Protein AF-A0A2B8A4G0-F1 (afdb_monomer_lite)

Sequence (238 aa):
MNYNAKNLNPWYSRVALANSTGNFSVTHSAAFIDMLKGRSPLKDPRLPKLAALQNGHTEYQGAKPGEGTGATVNFSTNSWHSNIRSPLEMATYAEVKALEAEARFILHGGTPNTKGTTAQGYAAYLEIINANMKNMRIADDSIAAYLSNPLTDVGAANLTLSDILAEKNKAMFLNGDMWTDFRRYDYLNMSVPANLNVDLQGKFIQRFTYPASETTRNSDAAKQNIKPINEKMWMFVK

Structure (mmCIF, N/CA/C/O backbone):
data_AF-A0A2B8A4G0-F1
#
_entry.id   AF-A0A2B8A4G0-F1
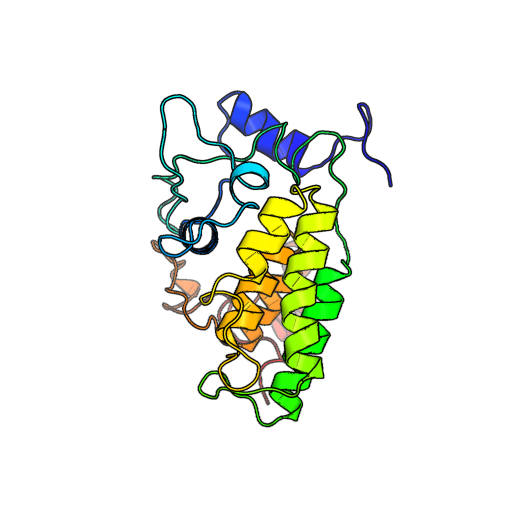#
loop_
_atom_site.group_PDB
_atom_site.id
_atom_site.type_symbol
_atom_site.label_atom_id
_atom_site.label_alt_id
_atom_site.label_comp_id
_atom_site.label_asym_id
_atom_site.label_entity_id
_atom_site.label_seq_id
_atom_site.pdbx_PDB_ins_code
_atom_site.Cartn_x
_atom_site.Cartn_y
_atom_site.Cartn_z
_atom_site.occupancy
_atom_site.B_iso_or_equiv
_atom_site.auth_seq_id
_atom_site.auth_comp_id
_atom_site.auth_asym_id
_atom_site.auth_atom_id
_atom_site.pdbx_PDB_model_num
ATOM 1 N N . MET A 1 1 ? 15.376 -14.346 8.817 1.00 57.50 1 MET A N 1
ATOM 2 C CA . MET A 1 1 ? 16.794 -13.930 8.700 1.00 57.50 1 MET A CA 1
ATOM 3 C C . MET A 1 1 ? 16.892 -12.508 9.230 1.00 57.50 1 MET A C 1
ATOM 5 O O . MET A 1 1 ? 16.105 -11.682 8.792 1.00 57.50 1 MET A O 1
ATOM 9 N N . ASN A 1 2 ? 17.776 -12.227 10.190 1.00 75.44 2 ASN A N 1
ATOM 10 C CA . ASN A 1 2 ? 17.891 -10.885 10.772 1.00 75.44 2 ASN A CA 1
ATOM 11 C C . ASN A 1 2 ? 18.913 -10.055 9.984 1.00 75.44 2 ASN A C 1
ATOM 13 O O . ASN A 1 2 ? 20.058 -10.488 9.826 1.00 75.44 2 ASN A O 1
ATOM 17 N N . TYR A 1 3 ? 18.505 -8.877 9.507 1.00 85.62 3 TYR A N 1
ATOM 18 C CA . TYR A 1 3 ? 19.406 -7.935 8.844 1.00 85.62 3 TYR A CA 1
ATOM 19 C C . TYR A 1 3 ? 20.318 -7.238 9.855 1.00 85.62 3 TYR A C 1
ATOM 21 O O . TYR A 1 3 ? 19.937 -6.960 10.995 1.00 85.62 3 TYR A O 1
ATOM 29 N N . ASN A 1 4 ? 21.562 -7.007 9.449 1.00 83.12 4 ASN A N 1
ATOM 30 C CA . ASN A 1 4 ? 22.616 -6.429 10.273 1.00 83.12 4 ASN A CA 1
ATOM 31 C C . ASN A 1 4 ? 23.659 -5.730 9.383 1.00 83.12 4 ASN A C 1
ATOM 33 O O . ASN A 1 4 ? 23.478 -5.614 8.178 1.00 83.12 4 ASN A O 1
ATOM 37 N N . ALA A 1 5 ? 24.774 -5.281 9.962 1.00 80.81 5 ALA A N 1
ATOM 38 C CA . ALA A 1 5 ? 25.823 -4.566 9.227 1.00 80.81 5 ALA A CA 1
ATOM 39 C C . ALA A 1 5 ? 26.550 -5.392 8.140 1.00 80.81 5 ALA A C 1
ATOM 41 O O . ALA A 1 5 ? 27.308 -4.825 7.362 1.00 80.81 5 ALA A O 1
ATOM 42 N N . LYS A 1 6 ? 26.345 -6.715 8.086 1.00 81.00 6 LYS A N 1
ATOM 43 C CA . LYS A 1 6 ? 26.932 -7.630 7.090 1.00 81.00 6 LYS A CA 1
ATOM 44 C C . LYS A 1 6 ? 25.882 -8.157 6.111 1.00 81.00 6 LYS A C 1
ATOM 46 O O . LYS A 1 6 ? 26.117 -8.186 4.911 1.00 81.00 6 LYS A O 1
ATOM 51 N N . ASN A 1 7 ? 24.711 -8.529 6.625 1.00 85.12 7 ASN A N 1
ATOM 52 C CA . ASN A 1 7 ? 23.549 -8.920 5.833 1.00 85.12 7 ASN A CA 1
ATOM 53 C C . ASN A 1 7 ? 22.622 -7.714 5.735 1.00 85.12 7 ASN A C 1
ATOM 55 O O . ASN A 1 7 ? 21.794 -7.501 6.620 1.00 85.12 7 ASN A O 1
ATOM 59 N N . LEU A 1 8 ? 22.802 -6.906 4.695 1.00 88.38 8 LEU A N 1
ATOM 60 C CA . LEU A 1 8 ? 22.053 -5.666 4.525 1.00 88.38 8 LEU A CA 1
ATOM 61 C C . LEU A 1 8 ? 20.651 -5.942 3.978 1.00 88.38 8 LEU A C 1
ATOM 63 O O . LEU A 1 8 ? 20.471 -6.770 3.083 1.00 88.38 8 LEU A O 1
ATOM 67 N N . ASN A 1 9 ? 19.663 -5.199 4.475 1.00 90.12 9 ASN A N 1
ATOM 68 C CA . ASN A 1 9 ? 18.343 -5.158 3.859 1.00 90.12 9 ASN A CA 1
ATOM 69 C C . ASN A 1 9 ? 18.471 -4.679 2.384 1.00 90.12 9 ASN A C 1
ATOM 71 O O . ASN A 1 9 ? 19.252 -3.757 2.096 1.00 90.12 9 ASN A O 1
ATOM 75 N N . PRO A 1 10 ? 17.752 -5.290 1.422 1.00 91.19 10 PRO A N 1
ATOM 76 C CA . PRO A 1 10 ? 17.867 -4.915 0.012 1.00 91.19 10 PRO A CA 1
ATOM 77 C C . PRO A 1 10 ? 17.338 -3.505 -0.285 1.00 91.19 10 PRO A C 1
ATOM 79 O O . PRO A 1 10 ? 17.957 -2.796 -1.074 1.00 91.19 10 PRO A O 1
ATOM 82 N N . TRP A 1 11 ? 16.268 -3.055 0.375 1.00 93.19 11 TRP A N 1
ATOM 83 C CA . TRP A 1 11 ? 15.776 -1.675 0.285 1.00 93.19 11 TRP A CA 1
ATOM 84 C C . TRP A 1 11 ? 16.761 -0.675 0.890 1.00 93.19 11 TRP A C 1
ATOM 86 O O . TRP A 1 11 ? 16.939 0.410 0.342 1.00 93.19 11 TRP A O 1
ATOM 96 N N . TYR A 1 12 ? 17.458 -1.048 1.966 1.00 93.69 12 TYR A N 1
ATOM 97 C CA . TYR A 1 12 ? 18.541 -0.228 2.512 1.00 93.69 12 TYR A CA 1
ATOM 98 C C . TYR A 1 12 ? 19.692 -0.072 1.509 1.00 93.69 12 TYR A C 1
ATOM 100 O O . TYR A 1 12 ? 20.046 1.041 1.126 1.00 93.69 12 TYR A O 1
ATOM 108 N N . SER A 1 13 ? 20.268 -1.191 1.068 1.00 90.88 13 SER A N 1
ATOM 109 C CA . SER A 1 13 ? 21.512 -1.190 0.286 1.00 90.88 13 SER A CA 1
ATOM 110 C C . SER A 1 13 ? 21.332 -0.744 -1.164 1.00 90.88 13 SER A C 1
ATOM 112 O O . SER A 1 13 ? 22.219 -0.087 -1.703 1.00 90.88 13 SER A O 1
ATOM 114 N N . ARG A 1 14 ? 20.206 -1.089 -1.802 1.00 89.81 14 ARG A N 1
ATOM 115 C CA . ARG A 1 14 ? 19.987 -0.831 -3.235 1.00 89.81 14 ARG A CA 1
ATOM 116 C C . ARG A 1 14 ? 19.180 0.426 -3.528 1.00 89.81 14 ARG A C 1
ATOM 118 O O . ARG A 1 14 ? 19.283 0.931 -4.638 1.00 89.81 14 ARG A O 1
ATOM 125 N N . VAL A 1 15 ? 18.382 0.908 -2.573 1.00 93.19 15 VAL A N 1
ATOM 126 C CA . VAL A 1 15 ? 17.470 2.041 -2.793 1.00 93.19 15 VAL A CA 1
ATOM 127 C C . VAL A 1 15 ? 17.821 3.205 -1.877 1.00 93.19 15 VAL A C 1
ATOM 129 O O . VAL A 1 15 ? 18.295 4.226 -2.361 1.00 93.19 15 VAL A O 1
ATOM 132 N N . ALA A 1 16 ? 17.663 3.063 -0.559 1.00 93.00 16 ALA A N 1
ATOM 133 C CA . ALA A 1 16 ? 17.858 4.175 0.373 1.00 93.00 16 ALA A CA 1
ATOM 134 C C . ALA A 1 16 ? 19.288 4.737 0.358 1.00 93.00 16 ALA A C 1
ATOM 136 O O . ALA A 1 16 ? 19.461 5.954 0.307 1.00 93.00 16 ALA A O 1
ATOM 137 N N . LEU A 1 17 ? 20.310 3.872 0.369 1.00 90.94 17 LEU A N 1
ATOM 138 C CA . LEU A 1 17 ? 21.702 4.317 0.309 1.00 90.94 17 LEU A CA 1
ATOM 139 C C . LEU A 1 17 ? 22.011 4.996 -1.033 1.00 90.94 17 LEU A C 1
ATOM 141 O O . LEU A 1 17 ? 22.533 6.106 -1.037 1.00 90.94 17 LEU A O 1
ATOM 145 N N . ALA A 1 18 ? 21.617 4.377 -2.150 1.00 88.06 18 ALA A N 1
ATOM 146 C CA . ALA A 1 18 ? 21.810 4.934 -3.490 1.00 88.06 18 ALA A CA 1
ATOM 147 C C . ALA A 1 18 ? 21.151 6.317 -3.634 1.00 88.06 18 ALA A C 1
ATOM 149 O O . ALA A 1 18 ? 21.790 7.278 -4.066 1.00 88.06 18 ALA A O 1
ATOM 150 N N . ASN A 1 19 ? 19.910 6.444 -3.161 1.00 88.06 19 ASN A N 1
ATOM 151 C CA . ASN A 1 19 ? 19.171 7.699 -3.150 1.00 88.06 19 ASN A CA 1
ATOM 152 C C . ASN A 1 19 ? 19.854 8.767 -2.276 1.00 88.06 19 ASN A C 1
ATOM 154 O O . ASN A 1 19 ? 19.875 9.936 -2.653 1.00 88.06 19 ASN A O 1
ATOM 158 N N . SER A 1 20 ? 20.452 8.379 -1.142 1.00 82.25 20 SER A N 1
ATOM 159 C CA . SER A 1 20 ? 21.192 9.302 -0.265 1.00 82.25 20 SER A CA 1
ATOM 160 C C . SER A 1 20 ? 22.528 9.781 -0.846 1.00 82.25 20 SER A C 1
ATOM 162 O O . SER A 1 20 ? 23.022 10.832 -0.450 1.00 82.25 20 SER A O 1
ATOM 164 N N . THR A 1 21 ? 23.095 9.048 -1.808 1.00 81.31 21 THR A N 1
ATOM 165 C CA . THR A 1 21 ? 24.351 9.394 -2.495 1.00 81.31 21 THR A CA 1
ATOM 166 C C . THR A 1 21 ? 24.122 9.987 -3.889 1.00 81.31 21 THR A C 1
ATOM 168 O O . THR A 1 21 ? 25.036 9.993 -4.708 1.00 81.31 21 THR A O 1
ATOM 171 N N . GLY A 1 22 ? 22.902 10.446 -4.192 1.00 73.50 22 GLY A N 1
ATOM 172 C CA . GLY A 1 22 ? 22.562 11.086 -5.469 1.00 73.50 22 GLY A CA 1
ATOM 173 C C . GLY A 1 22 ? 22.339 10.130 -6.648 1.00 73.50 22 GLY A C 1
ATOM 174 O O . GLY A 1 22 ? 22.109 10.592 -7.761 1.00 73.50 22 GLY A O 1
ATOM 175 N N . ASN A 1 23 ? 22.357 8.813 -6.425 1.00 75.69 23 ASN A N 1
ATOM 176 C CA . ASN A 1 23 ? 22.021 7.815 -7.439 1.00 75.69 23 ASN A CA 1
ATOM 177 C C . ASN A 1 23 ? 20.542 7.428 -7.311 1.00 75.69 23 ASN A C 1
ATOM 179 O O . ASN A 1 23 ? 20.183 6.443 -6.659 1.00 75.69 23 ASN A O 1
ATOM 183 N N . PHE A 1 24 ? 19.679 8.269 -7.878 1.00 73.12 24 PHE A N 1
ATOM 184 C CA . PHE A 1 24 ? 18.235 8.091 -7.799 1.00 73.12 24 PHE A CA 1
ATOM 185 C C . PHE A 1 24 ? 17.786 6.807 -8.510 1.00 73.12 24 PHE A C 1
ATOM 187 O O . PHE A 1 24 ? 18.115 6.583 -9.673 1.00 73.12 24 PHE A O 1
ATOM 194 N N . SER A 1 25 ? 17.000 5.984 -7.815 1.00 77.56 25 SER A N 1
ATOM 195 C CA . SER A 1 25 ? 16.509 4.702 -8.336 1.00 77.56 25 SER A CA 1
ATOM 196 C C . SER A 1 25 ? 14.986 4.582 -8.258 1.00 77.56 25 SER A C 1
ATOM 198 O O . SER A 1 25 ? 14.302 4.542 -9.278 1.00 77.56 25 SER A O 1
ATOM 200 N N . VAL A 1 26 ? 14.446 4.532 -7.041 1.00 88.19 26 VAL A N 1
ATOM 201 C CA . VAL A 1 26 ? 13.028 4.293 -6.752 1.00 88.19 26 VAL A CA 1
ATOM 202 C C . VAL A 1 26 ? 12.539 5.338 -5.759 1.00 88.19 26 VAL A C 1
ATOM 204 O O . VAL A 1 26 ? 13.234 5.651 -4.791 1.00 88.19 26 VAL A O 1
ATOM 207 N N . THR A 1 27 ? 11.323 5.840 -5.972 1.00 91.25 27 THR A N 1
ATOM 208 C CA . THR A 1 27 ? 10.610 6.705 -5.025 1.00 91.25 27 THR A CA 1
ATOM 209 C C . THR A 1 27 ? 9.136 6.305 -4.914 1.00 91.25 27 THR A C 1
ATOM 211 O O . THR A 1 27 ? 8.677 5.362 -5.557 1.00 91.25 27 THR A O 1
ATOM 214 N N . HIS A 1 28 ? 8.394 7.018 -4.073 1.00 94.19 28 HIS A N 1
ATOM 215 C CA . HIS A 1 28 ? 6.988 6.783 -3.785 1.00 94.19 28 HIS A CA 1
ATOM 216 C C . HIS A 1 28 ? 6.091 7.363 -4.883 1.00 94.19 28 HIS A C 1
ATOM 218 O O . HIS A 1 28 ? 6.353 8.448 -5.411 1.00 94.19 28 HIS A O 1
ATOM 224 N N . SER A 1 29 ? 4.996 6.669 -5.193 1.00 93.44 29 SER A N 1
ATOM 225 C CA . SER A 1 29 ? 3.984 7.178 -6.118 1.00 93.44 29 SER A CA 1
ATOM 226 C C . SER A 1 29 ? 3.147 8.290 -5.479 1.00 93.44 29 SER A C 1
ATOM 228 O O . SER A 1 29 ? 2.909 8.286 -4.269 1.00 93.44 29 SER A O 1
ATOM 230 N N . ALA A 1 30 ? 2.660 9.226 -6.298 1.00 93.94 30 ALA A N 1
ATOM 231 C CA . ALA A 1 30 ? 1.743 10.283 -5.866 1.00 93.94 30 ALA A CA 1
ATOM 232 C C . ALA A 1 30 ? 0.499 9.692 -5.191 1.00 93.94 30 ALA A C 1
ATOM 234 O O . ALA A 1 30 ? 0.188 10.063 -4.069 1.00 93.94 30 ALA A O 1
ATOM 235 N N . ALA A 1 31 ? -0.114 8.671 -5.802 1.00 91.31 31 ALA A N 1
ATOM 236 C CA . ALA A 1 31 ? -1.294 7.998 -5.259 1.00 91.31 31 ALA A CA 1
ATOM 237 C C . ALA A 1 31 ? -1.084 7.467 -3.828 1.00 91.31 31 ALA A C 1
ATOM 239 O O . ALA A 1 31 ? -1.955 7.625 -2.976 1.00 91.31 31 ALA A O 1
ATOM 240 N N . PHE A 1 32 ? 0.075 6.865 -3.541 1.00 94.00 32 PHE A N 1
ATOM 241 C CA . PHE A 1 32 ? 0.372 6.354 -2.204 1.00 94.00 32 PHE A CA 1
ATOM 242 C C . PHE A 1 32 ? 0.617 7.482 -1.194 1.00 94.00 32 PHE A C 1
ATOM 244 O O . PHE A 1 32 ? 0.095 7.446 -0.080 1.00 94.00 32 PHE A O 1
ATOM 251 N N . ILE A 1 33 ? 1.378 8.507 -1.591 1.00 95.56 33 ILE A N 1
ATOM 252 C CA . ILE A 1 33 ? 1.652 9.663 -0.732 1.00 95.56 33 ILE A CA 1
ATOM 253 C C . ILE A 1 33 ? 0.376 10.454 -0.443 1.00 95.56 33 ILE A C 1
ATOM 255 O O . ILE A 1 33 ? 0.151 10.814 0.706 1.00 95.56 33 ILE A O 1
ATOM 259 N N . ASP A 1 34 ? -0.491 10.668 -1.428 1.00 93.25 34 ASP A N 1
ATOM 260 C CA . ASP A 1 34 ? -1.762 11.374 -1.250 1.00 93.25 34 ASP A CA 1
ATOM 261 C C . ASP A 1 34 ? -2.719 10.597 -0.337 1.00 93.25 34 ASP A C 1
ATOM 263 O O . ASP A 1 34 ? -3.364 11.182 0.535 1.00 93.25 34 ASP A O 1
ATOM 267 N N . MET A 1 35 ? -2.737 9.265 -0.446 1.00 92.31 35 MET A N 1
ATOM 268 C CA . MET A 1 35 ? -3.495 8.397 0.457 1.00 92.31 35 MET A CA 1
ATOM 269 C C . MET A 1 35 ? -3.017 8.503 1.922 1.00 92.31 35 MET A C 1
ATOM 271 O O . MET A 1 35 ? -3.833 8.410 2.840 1.00 92.31 35 MET A O 1
ATOM 275 N N . LEU A 1 36 ? -1.717 8.717 2.155 1.00 94.81 36 LEU A N 1
ATOM 276 C CA . LEU A 1 36 ? -1.133 8.924 3.490 1.00 94.81 36 LEU A CA 1
ATOM 277 C C . LEU A 1 36 ? -1.220 10.377 3.980 1.00 94.81 36 LEU A C 1
ATOM 279 O O . LEU A 1 36 ? -1.332 10.627 5.177 1.00 94.81 36 LEU A O 1
ATOM 283 N N . LYS A 1 37 ? -1.190 11.366 3.087 1.00 91.75 37 LYS A N 1
ATOM 284 C CA . LYS A 1 37 ? -1.452 12.763 3.469 1.00 91.75 37 LYS A CA 1
ATOM 285 C C . LYS A 1 37 ? -2.836 12.905 4.089 1.00 91.75 37 LYS A C 1
ATOM 287 O O . LYS A 1 37 ? -3.008 13.737 4.977 1.00 91.75 37 LYS A O 1
ATOM 292 N N . GLY A 1 38 ? -3.770 12.056 3.659 1.00 79.12 38 GLY A N 1
ATOM 293 C CA . GLY A 1 38 ? -5.133 12.037 4.156 1.00 79.12 38 GLY A CA 1
ATOM 294 C C . GLY A 1 38 ? -5.902 13.281 3.723 1.00 79.12 38 GLY A C 1
ATOM 295 O O . GLY A 1 38 ? -5.465 14.060 2.871 1.00 79.12 38 GLY A O 1
ATOM 296 N N . ARG A 1 39 ? -7.084 13.465 4.306 1.00 76.94 39 ARG A N 1
ATOM 297 C CA . ARG A 1 39 ? -7.879 14.682 4.132 1.00 76.94 39 ARG A CA 1
ATOM 298 C C . ARG A 1 39 ? -7.776 15.496 5.405 1.00 76.94 39 ARG A C 1
ATOM 300 O O . ARG A 1 39 ? -8.015 14.962 6.482 1.00 76.94 39 ARG A O 1
ATOM 307 N N . SER A 1 40 ? -7.469 16.786 5.276 1.00 73.94 40 SER A N 1
ATOM 308 C CA . SER A 1 40 ? -7.462 17.703 6.418 1.00 73.94 40 SER A CA 1
ATOM 309 C C . SER A 1 40 ? -8.778 17.589 7.208 1.00 73.94 40 SER A C 1
ATOM 311 O O . SER A 1 40 ? -9.841 17.598 6.581 1.00 73.94 40 SER A O 1
ATOM 313 N N . PRO A 1 41 ? -8.741 17.468 8.549 1.00 76.12 41 PRO A N 1
ATOM 314 C CA . PRO A 1 41 ? -7.570 17.588 9.428 1.00 76.12 41 PRO A CA 1
ATOM 315 C C . PRO A 1 41 ? -6.792 16.278 9.682 1.00 76.12 41 PRO A C 1
ATOM 317 O O . PRO A 1 41 ? -5.772 16.312 10.370 1.00 76.12 41 PRO A O 1
ATOM 320 N N . LEU A 1 42 ? -7.242 15.131 9.162 1.00 84.00 42 LEU A N 1
ATOM 321 C CA . LEU A 1 42 ? -6.603 13.832 9.381 1.00 84.00 42 LEU A CA 1
ATOM 322 C C . LEU A 1 42 ? -5.302 13.714 8.578 1.00 84.00 42 LEU A C 1
ATOM 324 O O . LEU A 1 42 ? -5.315 13.688 7.348 1.00 84.00 42 LEU A O 1
ATOM 328 N N . LYS A 1 43 ? -4.184 13.583 9.293 1.00 90.56 43 LYS A N 1
ATOM 329 C CA . LYS A 1 43 ? -2.874 13.236 8.732 1.00 90.56 43 LYS A CA 1
ATOM 330 C C . LYS A 1 43 ? -2.495 11.839 9.198 1.00 90.56 43 LYS A C 1
ATOM 332 O O . LYS A 1 43 ? -2.589 11.553 10.389 1.00 90.56 43 LYS A O 1
ATOM 337 N N . ASP A 1 44 ? -2.051 10.983 8.285 1.00 96.19 44 ASP A N 1
ATOM 338 C CA . ASP A 1 44 ? -1.650 9.626 8.644 1.00 96.19 44 ASP A CA 1
ATOM 339 C C . ASP A 1 44 ? -0.278 9.628 9.346 1.00 96.19 44 ASP A C 1
ATOM 341 O O . ASP A 1 44 ? 0.722 10.038 8.742 1.00 96.19 44 ASP A O 1
ATOM 345 N N . PRO A 1 45 ? -0.175 9.156 10.603 1.00 96.38 45 PRO A N 1
ATOM 346 C CA . PRO A 1 45 ? 1.084 9.166 11.343 1.00 96.38 45 PRO A CA 1
ATOM 347 C C . PRO A 1 45 ? 2.136 8.203 10.765 1.00 96.38 45 PRO A C 1
ATOM 349 O O . PRO A 1 45 ? 3.307 8.274 11.149 1.00 96.38 45 PRO A O 1
ATOM 352 N N . ARG A 1 46 ? 1.764 7.324 9.820 1.00 97.00 46 ARG A N 1
ATOM 353 C CA . ARG A 1 46 ? 2.708 6.457 9.095 1.00 97.00 46 ARG A CA 1
ATOM 354 C C . ARG A 1 46 ? 3.538 7.218 8.070 1.00 97.00 46 ARG A C 1
ATOM 356 O O . ARG A 1 46 ? 4.656 6.795 7.784 1.00 97.00 46 ARG A O 1
ATOM 363 N N . LEU A 1 47 ? 3.048 8.343 7.541 1.00 96.38 47 LEU A N 1
ATOM 364 C CA . LEU A 1 47 ? 3.713 9.086 6.465 1.00 96.38 47 LEU A CA 1
ATOM 365 C C . LEU A 1 47 ? 5.208 9.371 6.729 1.00 96.38 47 LEU A C 1
ATOM 367 O O . LEU A 1 47 ? 6.025 8.928 5.920 1.00 96.38 47 LEU A O 1
ATOM 371 N N . PRO A 1 48 ? 5.611 9.996 7.856 1.00 95.00 48 PRO A N 1
ATOM 372 C CA . PRO A 1 48 ? 7.024 10.277 8.132 1.00 95.00 48 PRO A CA 1
ATOM 373 C C . PRO A 1 48 ? 7.868 9.027 8.437 1.00 95.00 48 PRO A C 1
ATOM 375 O O . PRO A 1 48 ? 9.092 9.108 8.507 1.00 95.00 48 PRO A O 1
ATOM 378 N N . LYS A 1 49 ? 7.242 7.864 8.664 1.00 95.81 49 LYS A N 1
ATOM 379 C CA . LYS A 1 49 ? 7.946 6.584 8.836 1.00 95.81 49 LYS A CA 1
ATOM 380 C C . LYS A 1 49 ? 8.206 5.894 7.499 1.00 95.81 49 LYS A C 1
ATOM 382 O O . LYS A 1 49 ? 9.183 5.157 7.384 1.00 95.81 49 LYS A O 1
ATOM 387 N N . LEU A 1 50 ? 7.339 6.105 6.512 1.00 95.69 50 LEU A N 1
ATOM 388 C CA . LEU A 1 50 ? 7.409 5.446 5.207 1.00 95.69 50 LEU A CA 1
ATOM 389 C C . LEU A 1 50 ? 8.224 6.266 4.208 1.00 95.69 50 LEU A C 1
ATOM 391 O O . LEU A 1 50 ? 9.092 5.719 3.532 1.00 95.69 50 LEU A O 1
ATOM 395 N N . ALA A 1 51 ? 8.025 7.581 4.194 1.00 95.44 51 ALA A N 1
ATOM 396 C CA . ALA A 1 51 ? 8.674 8.497 3.272 1.00 95.44 51 ALA A CA 1
ATOM 397 C C . ALA A 1 51 ? 9.445 9.581 4.034 1.00 95.44 51 ALA A C 1
ATOM 399 O O . ALA A 1 51 ? 8.991 10.069 5.065 1.00 95.44 51 ALA A O 1
ATOM 400 N N . ALA A 1 52 ? 10.604 9.978 3.513 1.00 94.56 52 ALA A N 1
ATOM 401 C CA . ALA A 1 52 ? 11.362 11.121 4.008 1.00 94.56 52 ALA A CA 1
ATOM 402 C C . ALA A 1 52 ? 11.312 12.255 2.985 1.00 94.56 52 ALA A C 1
ATOM 404 O O . ALA A 1 52 ? 11.391 11.998 1.784 1.00 94.56 52 ALA A O 1
ATOM 405 N N . LEU A 1 53 ? 11.207 13.501 3.444 1.00 94.31 53 LEU A N 1
ATOM 406 C CA . LEU A 1 53 ? 11.357 14.664 2.573 1.00 94.31 53 LEU A CA 1
ATOM 407 C C . LEU A 1 53 ? 12.792 14.742 2.049 1.00 94.31 53 LEU A C 1
ATOM 409 O O . LEU A 1 53 ? 13.755 14.502 2.781 1.00 94.31 53 LEU A O 1
ATOM 413 N N . GLN A 1 54 ? 12.925 15.080 0.774 1.00 91.06 54 GLN A N 1
ATOM 414 C CA . GLN A 1 54 ? 14.203 15.442 0.179 1.00 91.06 54 GLN A CA 1
ATOM 415 C C . GLN A 1 54 ? 14.674 16.793 0.738 1.00 91.06 54 GLN A C 1
ATOM 417 O O . GLN A 1 54 ? 13.875 17.595 1.228 1.00 91.06 54 GLN A O 1
ATOM 422 N N . ASN A 1 55 ? 15.981 17.049 0.670 1.00 88.00 55 ASN A N 1
ATOM 423 C CA . ASN A 1 55 ? 16.562 18.270 1.223 1.00 88.00 55 ASN A CA 1
ATOM 424 C C . ASN A 1 55 ? 15.922 19.527 0.605 1.00 88.00 55 ASN A C 1
ATOM 426 O O . ASN A 1 55 ? 15.778 19.610 -0.612 1.00 88.00 55 ASN A O 1
ATOM 430 N N . GLY A 1 56 ? 15.553 20.498 1.441 1.00 89.44 56 GLY A N 1
ATOM 431 C CA . GLY A 1 56 ? 14.927 21.751 1.004 1.00 89.44 56 GLY A CA 1
ATOM 432 C C . GLY A 1 56 ? 13.421 21.680 0.719 1.00 89.44 56 GLY A C 1
ATOM 433 O O . GLY A 1 56 ? 12.819 22.720 0.464 1.00 89.44 56 GLY A O 1
ATOM 434 N N . HIS A 1 57 ? 12.789 20.505 0.806 1.00 92.88 57 HIS A N 1
ATOM 435 C CA . HIS A 1 57 ? 11.339 20.365 0.655 1.00 92.88 57 HIS A CA 1
ATOM 436 C C . HIS A 1 57 ? 10.620 20.329 2.007 1.00 92.88 57 HIS A C 1
ATOM 438 O O . HIS A 1 57 ? 11.112 19.761 2.980 1.00 92.88 57 HIS A O 1
ATOM 444 N N . THR A 1 58 ? 9.418 20.904 2.053 1.00 93.06 58 THR A N 1
ATOM 445 C CA . THR A 1 58 ? 8.558 20.960 3.250 1.00 93.06 58 THR A CA 1
ATOM 446 C C . THR A 1 58 ? 7.252 20.182 3.089 1.00 93.06 58 THR A C 1
ATOM 448 O O . THR A 1 58 ? 6.571 19.903 4.075 1.00 93.06 58 THR A O 1
ATOM 451 N N . GLU A 1 59 ? 6.908 19.800 1.860 1.00 93.31 59 GLU A N 1
ATOM 452 C CA . GLU A 1 59 ? 5.660 19.119 1.533 1.00 93.31 59 GLU A CA 1
ATOM 453 C C . GLU A 1 59 ? 5.910 17.724 0.982 1.00 93.31 59 GLU A C 1
ATOM 455 O O . GLU A 1 59 ? 6.800 17.519 0.158 1.00 93.31 59 GLU A O 1
ATOM 460 N N . TYR A 1 60 ? 5.090 16.764 1.410 1.00 95.06 60 TYR A N 1
ATOM 461 C CA . TYR A 1 60 ? 5.119 15.407 0.879 1.00 95.06 60 TYR A CA 1
ATOM 462 C C . TYR A 1 60 ? 4.396 15.369 -0.470 1.00 95.06 60 TYR A C 1
ATOM 464 O O . TYR A 1 60 ? 3.204 15.680 -0.562 1.00 95.06 60 TYR A O 1
ATOM 472 N N . GLN A 1 61 ? 5.112 14.956 -1.508 1.00 95.69 61 GLN A N 1
ATOM 473 C CA . GLN A 1 61 ? 4.591 14.753 -2.851 1.00 95.69 61 GLN A CA 1
ATOM 474 C C . GLN A 1 61 ? 5.310 13.559 -3.481 1.00 95.69 61 GLN A C 1
ATOM 476 O O . GLN A 1 61 ? 6.540 13.514 -3.533 1.00 95.69 61 GLN A O 1
ATOM 481 N N . GLY A 1 62 ? 4.539 12.571 -3.932 1.00 94.81 62 GLY A N 1
ATOM 482 C CA . GLY A 1 62 ? 5.064 11.435 -4.688 1.00 94.81 62 GLY A CA 1
ATOM 483 C C . GLY A 1 62 ? 5.152 11.734 -6.185 1.00 94.81 62 GLY A C 1
ATOM 484 O O . GLY A 1 62 ? 4.567 12.697 -6.676 1.00 94.81 62 GLY A O 1
ATOM 485 N N . ALA A 1 63 ? 5.854 10.880 -6.928 1.00 94.25 63 ALA A N 1
ATOM 486 C CA . ALA A 1 63 ? 5.922 10.985 -8.383 1.00 94.25 63 ALA A CA 1
ATOM 487 C C . ALA A 1 63 ? 4.639 10.429 -9.010 1.00 94.25 63 ALA A C 1
ATOM 489 O O . ALA A 1 63 ? 4.183 9.333 -8.660 1.00 94.25 63 ALA A O 1
ATOM 490 N N . LYS A 1 64 ? 4.054 11.150 -9.968 1.00 93.56 64 LYS A N 1
ATOM 491 C CA . LYS A 1 64 ? 2.930 10.617 -10.743 1.00 93.56 64 LYS A CA 1
ATOM 492 C C . LYS A 1 64 ? 3.418 9.393 -11.541 1.00 93.56 64 LYS A C 1
ATOM 494 O O . LYS A 1 64 ? 4.439 9.495 -12.228 1.00 93.56 64 LYS A O 1
ATOM 499 N N . PRO A 1 65 ? 2.743 8.229 -11.444 1.00 91.56 65 PRO A N 1
ATOM 500 C CA . PRO A 1 65 ? 3.175 7.024 -12.146 1.00 91.56 65 PRO A CA 1
ATOM 501 C C . PRO A 1 65 ? 3.378 7.275 -13.645 1.00 91.56 65 PRO A C 1
ATOM 503 O O . PRO A 1 65 ? 2.483 7.797 -14.308 1.00 91.56 65 PRO A O 1
ATOM 506 N N . GLY A 1 66 ? 4.554 6.905 -14.160 1.00 90.12 66 GLY A N 1
ATOM 507 C CA . GLY A 1 66 ? 4.920 7.051 -15.573 1.00 90.12 66 GLY A CA 1
ATOM 508 C C . GLY A 1 66 ? 5.553 8.389 -15.983 1.00 90.12 66 GLY A C 1
ATOM 509 O O . GLY A 1 66 ? 6.107 8.472 -17.074 1.00 90.12 66 GLY A O 1
ATOM 510 N N . GLU A 1 67 ? 5.538 9.418 -15.126 1.00 90.31 67 GLU A N 1
ATOM 511 C CA . GLU A 1 67 ? 6.206 10.708 -15.414 1.00 90.31 67 GLU A CA 1
ATOM 512 C C . GLU A 1 67 ? 7.704 10.694 -15.056 1.00 90.31 67 GLU A C 1
ATOM 514 O O . GLU A 1 67 ? 8.493 11.464 -15.592 1.00 90.31 67 GLU A O 1
ATOM 519 N N . GLY A 1 68 ? 8.109 9.848 -14.100 1.00 81.31 68 GLY A N 1
ATOM 520 C CA . GLY A 1 68 ? 9.507 9.686 -13.674 1.00 81.31 68 GLY A CA 1
ATOM 521 C C . GLY A 1 68 ? 10.105 10.843 -12.856 1.00 81.31 68 GLY A C 1
ATOM 522 O O . GLY A 1 68 ? 11.212 10.702 -12.346 1.00 81.31 68 GLY A O 1
ATOM 523 N N . THR A 1 69 ? 9.393 11.960 -12.682 1.00 85.81 69 THR A N 1
ATOM 524 C CA . THR A 1 69 ? 9.867 13.157 -11.962 1.00 85.81 69 THR A CA 1
ATOM 525 C C . THR A 1 69 ? 8.795 13.731 -11.021 1.00 85.81 69 THR A C 1
ATOM 527 O O . THR A 1 69 ? 7.667 13.236 -10.964 1.00 85.81 69 THR A O 1
ATOM 530 N N . GLY A 1 70 ? 9.152 14.758 -10.237 1.00 87.50 70 GLY A N 1
ATOM 531 C CA . GLY A 1 70 ? 8.202 15.535 -9.425 1.00 87.50 70 GLY A CA 1
ATOM 532 C C . GLY A 1 70 ? 7.945 15.025 -8.002 1.00 87.50 70 GLY A C 1
ATOM 533 O O . GLY A 1 70 ? 7.107 15.589 -7.304 1.00 87.50 70 GLY A O 1
ATOM 534 N N . ALA A 1 71 ? 8.652 13.987 -7.546 1.00 92.94 71 ALA A N 1
ATOM 535 C CA . ALA A 1 71 ? 8.612 13.592 -6.139 1.00 92.94 71 ALA A CA 1
ATOM 536 C C . ALA A 1 71 ? 9.480 14.522 -5.283 1.00 92.94 71 ALA A C 1
ATOM 538 O O . ALA A 1 71 ? 10.648 14.738 -5.600 1.00 92.94 71 ALA A O 1
ATOM 539 N N . THR A 1 72 ? 8.945 14.968 -4.149 1.00 94.31 72 THR A N 1
ATOM 540 C CA . THR A 1 72 ? 9.678 15.687 -3.090 1.00 94.31 72 THR A CA 1
ATOM 541 C C . THR A 1 72 ? 10.080 14.768 -1.939 1.00 94.31 72 THR A C 1
ATOM 543 O O . THR A 1 72 ? 10.712 15.195 -0.974 1.00 94.31 72 THR A O 1
ATOM 546 N N . VAL A 1 73 ? 9.695 13.495 -2.018 1.00 94.38 73 VAL A N 1
ATOM 547 C CA . VAL A 1 73 ? 9.975 12.477 -1.008 1.00 94.38 73 VAL A CA 1
ATOM 548 C C . VAL A 1 73 ? 10.909 11.411 -1.552 1.00 94.38 73 VAL A C 1
ATOM 550 O O . VAL A 1 73 ? 11.048 11.247 -2.768 1.00 94.38 73 VAL A O 1
ATOM 553 N N . ASN A 1 74 ? 11.542 10.664 -0.654 1.00 92.88 74 ASN A N 1
ATOM 554 C CA . ASN A 1 74 ? 12.337 9.505 -1.006 1.00 92.88 74 ASN A CA 1
ATOM 555 C C . ASN A 1 74 ? 12.384 8.454 0.116 1.00 92.88 74 ASN A C 1
ATOM 557 O O . ASN A 1 74 ? 11.992 8.712 1.257 1.00 92.88 74 ASN A O 1
ATOM 561 N N . PHE A 1 75 ? 12.873 7.258 -0.211 1.00 93.38 75 PHE A N 1
ATOM 562 C CA . PHE A 1 75 ? 13.348 6.303 0.786 1.00 93.38 75 PHE A CA 1
ATOM 563 C C . PHE A 1 75 ? 14.602 6.849 1.461 1.00 93.38 75 PHE A C 1
ATOM 565 O O . PHE A 1 75 ? 15.514 7.329 0.786 1.00 93.38 75 PHE A O 1
ATOM 572 N N . SER A 1 76 ? 14.665 6.736 2.786 1.00 92.00 76 SER A N 1
ATOM 573 C CA . SER A 1 76 ? 15.848 7.093 3.565 1.00 92.00 76 SER A CA 1
ATOM 574 C C . SER A 1 76 ? 16.385 5.886 4.320 1.00 92.00 76 SER A C 1
ATOM 576 O O . SER A 1 76 ? 15.676 4.905 4.559 1.00 92.00 76 SER A O 1
ATOM 578 N N . THR A 1 77 ? 17.634 5.976 4.766 1.00 92.69 77 THR A N 1
ATOM 579 C CA . THR A 1 77 ? 18.259 4.968 5.632 1.00 92.69 77 THR A CA 1
ATOM 580 C C . THR A 1 77 ? 17.627 4.894 7.027 1.00 92.69 77 THR A C 1
ATOM 582 O O . THR A 1 77 ? 17.968 3.996 7.793 1.00 92.69 77 THR A O 1
ATOM 585 N N . ASN A 1 78 ? 16.688 5.794 7.341 1.00 91.75 78 ASN A N 1
ATOM 586 C CA . ASN A 1 78 ? 15.933 5.846 8.592 1.00 91.75 78 ASN A CA 1
ATOM 587 C C . ASN A 1 78 ? 14.451 5.461 8.425 1.00 91.75 78 ASN A C 1
ATOM 589 O O . ASN A 1 78 ? 13.747 5.328 9.427 1.00 91.75 78 ASN A O 1
ATOM 593 N N . SER A 1 79 ? 13.960 5.276 7.194 1.00 93.50 79 SER A N 1
ATOM 594 C CA . SER A 1 79 ? 12.569 4.874 6.958 1.00 93.50 79 SER A CA 1
ATOM 595 C C . SER A 1 79 ? 12.324 3.443 7.458 1.00 93.50 79 SER A C 1
ATOM 597 O O . SER A 1 79 ? 13.236 2.612 7.521 1.00 93.50 79 SER A O 1
ATOM 599 N N . TRP A 1 80 ? 11.077 3.132 7.813 1.00 94.19 80 TRP A N 1
ATOM 600 C CA . TRP A 1 80 ? 10.702 1.873 8.461 1.00 94.19 80 TRP A CA 1
ATOM 601 C C . TRP A 1 80 ? 11.088 0.629 7.653 1.00 94.19 80 TRP A C 1
ATOM 603 O O . TRP A 1 80 ? 11.618 -0.315 8.234 1.00 94.19 80 TRP A O 1
ATOM 613 N N . HIS A 1 81 ? 10.905 0.644 6.328 1.00 93.38 81 HIS A N 1
ATOM 614 C CA . HIS A 1 81 ? 11.196 -0.506 5.457 1.00 93.38 81 HIS A CA 1
ATOM 615 C C . HIS A 1 81 ? 12.598 -0.502 4.829 1.00 93.38 81 HIS A C 1
ATOM 617 O O . HIS A 1 81 ? 13.006 -1.509 4.252 1.00 93.38 81 HIS A O 1
ATOM 623 N N . SER A 1 82 ? 13.336 0.606 4.918 1.00 93.75 82 SER A N 1
ATOM 624 C CA . SER A 1 82 ? 14.611 0.781 4.210 1.00 93.75 82 SER A CA 1
ATOM 625 C C . SER A 1 82 ? 15.770 1.193 5.112 1.00 93.75 82 SER A C 1
ATOM 627 O O . SER A 1 82 ? 16.784 1.682 4.617 1.00 93.75 82 SER A O 1
ATOM 629 N N . ASN A 1 83 ? 15.655 0.982 6.424 1.00 92.31 83 ASN A N 1
ATOM 630 C CA . ASN A 1 83 ? 16.796 1.057 7.327 1.00 92.31 83 ASN A CA 1
ATOM 631 C C . ASN A 1 83 ? 17.562 -0.272 7.360 1.00 92.31 83 ASN A C 1
ATOM 633 O O . ASN A 1 83 ? 17.076 -1.324 6.943 1.00 92.31 83 ASN A O 1
ATOM 637 N N . ILE A 1 84 ? 18.792 -0.232 7.869 1.00 91.88 84 ILE A N 1
ATOM 638 C CA . ILE A 1 84 ? 19.711 -1.378 7.825 1.00 91.88 84 ILE A CA 1
ATOM 639 C C . ILE A 1 84 ? 19.182 -2.621 8.560 1.00 91.88 84 ILE A C 1
ATOM 641 O O . ILE A 1 84 ? 19.587 -3.737 8.241 1.00 91.88 84 ILE A O 1
ATOM 645 N N . ARG A 1 85 ? 18.276 -2.439 9.532 1.00 89.06 85 ARG A N 1
ATOM 646 C CA . ARG A 1 85 ? 17.672 -3.507 10.345 1.00 89.06 85 ARG A CA 1
ATOM 647 C C . ARG A 1 85 ? 16.201 -3.758 10.007 1.00 89.06 85 ARG A C 1
ATOM 649 O O . ARG A 1 85 ? 15.578 -4.575 10.681 1.00 89.06 85 ARG A O 1
ATOM 656 N N . SER A 1 86 ? 15.646 -3.083 9.000 1.00 90.88 86 SER A N 1
ATOM 657 C CA . SER A 1 86 ? 14.260 -3.279 8.580 1.00 90.88 86 SER A CA 1
ATOM 658 C C . SER A 1 86 ? 14.028 -4.744 8.222 1.00 90.88 86 SER A C 1
ATOM 660 O O . SER A 1 86 ? 14.770 -5.271 7.386 1.00 90.88 86 SER A O 1
ATOM 662 N N . PRO A 1 87 ? 13.030 -5.420 8.811 1.00 87.50 87 PRO A N 1
ATOM 663 C CA . PRO A 1 87 ? 12.668 -6.757 8.370 1.00 87.50 87 PRO A CA 1
ATOM 664 C C . PRO A 1 87 ? 12.117 -6.706 6.939 1.00 87.50 87 PRO A C 1
ATOM 666 O O . PRO A 1 87 ? 11.536 -5.707 6.519 1.00 87.50 87 PRO A O 1
ATOM 669 N N . LEU A 1 88 ? 12.294 -7.797 6.189 1.00 89.12 88 LEU A N 1
ATOM 670 C CA . LEU A 1 88 ? 11.476 -8.040 5.006 1.00 89.12 88 LEU A CA 1
ATOM 671 C C . LEU A 1 88 ? 10.231 -8.784 5.460 1.00 89.12 88 LEU A C 1
ATOM 673 O O . LEU A 1 88 ? 10.311 -9.917 5.938 1.00 89.12 88 LEU A O 1
ATOM 677 N N . GLU A 1 89 ? 9.098 -8.119 5.330 1.00 89.19 89 GLU A N 1
ATOM 678 C CA . GLU A 1 89 ? 7.804 -8.659 5.708 1.00 89.19 89 GLU A CA 1
ATOM 679 C C . GLU A 1 89 ? 7.314 -9.584 4.590 1.00 89.19 89 GLU A C 1
ATOM 681 O O . GLU A 1 89 ? 7.195 -9.168 3.441 1.00 89.19 89 GLU A O 1
ATOM 686 N N . MET A 1 90 ? 7.101 -10.860 4.922 1.00 88.06 90 MET A N 1
ATOM 687 C CA . MET A 1 90 ? 6.554 -11.856 3.987 1.00 88.06 90 MET A CA 1
ATOM 688 C C . MET A 1 90 ? 5.037 -11.979 4.147 1.00 88.06 90 MET A C 1
ATOM 690 O O . MET A 1 90 ? 4.312 -12.035 3.166 1.00 88.06 90 MET A O 1
ATOM 694 N N . ALA A 1 91 ? 4.582 -12.014 5.399 1.00 90.88 91 ALA A N 1
ATOM 695 C CA . ALA A 1 91 ? 3.184 -11.985 5.792 1.00 90.88 91 ALA A CA 1
ATOM 696 C C . ALA A 1 91 ? 3.078 -11.199 7.100 1.00 90.88 91 ALA A C 1
ATOM 698 O O . ALA A 1 91 ? 3.956 -11.318 7.965 1.00 90.88 91 ALA A O 1
ATOM 699 N N . THR A 1 92 ? 2.027 -10.396 7.255 1.00 95.12 92 THR A N 1
ATOM 700 C CA . THR A 1 92 ? 1.832 -9.580 8.466 1.00 95.12 92 THR A CA 1
ATOM 701 C C . THR A 1 92 ? 0.490 -9.858 9.127 1.00 95.12 92 THR A C 1
ATOM 703 O O . THR A 1 92 ? -0.477 -10.267 8.493 1.00 95.12 92 THR A O 1
ATOM 706 N N . TYR A 1 93 ? 0.396 -9.601 10.430 1.00 97.75 93 TYR A N 1
ATOM 707 C CA . TYR A 1 93 ? -0.887 -9.707 11.123 1.00 97.75 93 TYR A CA 1
ATOM 708 C C . TYR A 1 93 ? -1.909 -8.671 10.615 1.00 97.75 93 TYR A C 1
ATOM 710 O O . TYR A 1 93 ? -3.091 -8.986 10.496 1.00 97.75 93 TYR A O 1
ATOM 718 N N . ALA A 1 94 ? -1.456 -7.470 10.233 1.00 98.00 94 ALA A N 1
ATOM 719 C CA . ALA A 1 94 ? -2.316 -6.455 9.623 1.00 98.00 94 ALA A CA 1
ATOM 720 C C . ALA A 1 94 ? -2.916 -6.933 8.287 1.00 98.00 94 ALA A C 1
ATOM 722 O O . ALA A 1 94 ? -4.097 -6.717 8.032 1.00 98.00 94 ALA A O 1
ATOM 723 N N . GLU A 1 95 ? -2.141 -7.651 7.470 1.00 97.06 95 GLU A N 1
ATOM 724 C CA . GLU A 1 95 ? -2.624 -8.301 6.245 1.00 97.06 95 GLU A CA 1
ATOM 725 C C . GLU A 1 95 ? -3.673 -9.382 6.539 1.00 97.06 95 GLU A C 1
ATOM 727 O O . GLU A 1 95 ? -4.723 -9.400 5.900 1.00 97.06 95 GLU A O 1
ATOM 732 N N . VAL A 1 96 ? -3.454 -10.236 7.547 1.00 97.81 96 VAL A N 1
ATOM 733 C CA . VAL A 1 96 ? -4.454 -11.238 7.967 1.00 97.81 96 VAL A CA 1
ATOM 734 C C . VAL A 1 96 ? -5.768 -10.565 8.371 1.00 97.81 96 VAL A C 1
ATOM 736 O O . VAL A 1 96 ? -6.846 -11.031 8.000 1.00 97.81 96 VAL A O 1
ATOM 739 N N . LYS A 1 97 ? -5.699 -9.439 9.088 1.00 98.75 97 LYS A N 1
ATOM 740 C CA . LYS A 1 97 ? -6.887 -8.652 9.444 1.00 98.75 97 LYS A CA 1
ATOM 741 C C . LYS A 1 97 ? -7.528 -7.954 8.257 1.00 98.75 97 LYS A C 1
ATOM 743 O O . LYS A 1 97 ? -8.752 -7.852 8.221 1.00 98.75 97 LYS A O 1
ATOM 748 N N . ALA A 1 98 ? -6.748 -7.566 7.256 1.00 98.31 98 ALA A N 1
ATOM 749 C CA . ALA A 1 98 ? -7.287 -7.026 6.019 1.00 98.31 98 ALA A CA 1
ATOM 750 C C . ALA A 1 98 ? -8.062 -8.083 5.231 1.00 98.31 98 ALA A C 1
ATOM 752 O O . ALA A 1 98 ? -9.171 -7.807 4.778 1.00 98.31 98 ALA A O 1
ATOM 753 N N . LEU A 1 99 ? -7.531 -9.306 5.147 1.00 97.94 99 LEU A N 1
ATOM 754 C CA . LEU A 1 99 ? -8.240 -10.445 4.564 1.00 97.94 99 LEU A CA 1
ATOM 755 C C . LEU A 1 99 ? -9.521 -10.769 5.344 1.00 97.94 99 LEU A C 1
ATOM 757 O O . LEU A 1 99 ? -10.558 -11.016 4.733 1.00 97.94 99 LEU A O 1
ATOM 761 N N . GLU A 1 100 ? -9.483 -10.727 6.680 1.00 98.62 100 GLU A N 1
ATOM 762 C CA . GLU A 1 100 ? -10.675 -10.920 7.514 1.00 98.62 100 GLU A CA 1
ATOM 763 C C . GLU A 1 100 ? -11.741 -9.840 7.255 1.00 98.62 100 GLU A C 1
ATOM 765 O O . GLU A 1 100 ? -12.912 -10.171 7.060 1.00 98.62 100 GLU A O 1
ATOM 770 N N . ALA A 1 101 ? -11.354 -8.561 7.232 1.00 98.75 101 ALA A N 1
ATOM 771 C CA . ALA A 1 101 ? -12.267 -7.446 6.985 1.00 98.75 101 ALA A CA 1
ATOM 772 C C . ALA A 1 101 ? -12.903 -7.531 5.589 1.00 98.75 101 ALA A C 1
ATOM 774 O O . ALA A 1 101 ? -14.125 -7.431 5.458 1.00 98.75 101 ALA A O 1
ATOM 775 N N . GLU A 1 102 ? -12.086 -7.777 4.561 1.00 98.12 102 GLU A N 1
ATOM 776 C CA . GLU A 1 102 ? -12.512 -7.958 3.170 1.00 98.12 102 GLU A CA 1
ATOM 777 C C . GLU A 1 102 ? -13.472 -9.149 3.033 1.00 98.12 102 GLU A C 1
ATOM 779 O O . GLU A 1 102 ? -14.569 -9.003 2.494 1.00 98.12 102 GLU A O 1
ATOM 784 N N . ALA A 1 103 ? -13.114 -10.313 3.583 1.00 98.25 103 ALA A N 1
ATOM 785 C CA . ALA A 1 103 ? -13.951 -11.508 3.519 1.00 98.25 103 ALA A CA 1
ATOM 786 C C . ALA A 1 103 ? -15.302 -11.297 4.211 1.00 98.25 103 ALA A C 1
ATOM 788 O O . ALA A 1 103 ? -16.339 -11.668 3.662 1.00 98.25 103 ALA A O 1
ATOM 789 N N . ARG A 1 104 ? -15.320 -10.670 5.393 1.00 98.56 104 ARG A N 1
ATOM 790 C CA . ARG A 1 104 ? -16.567 -10.365 6.112 1.00 98.56 104 ARG A CA 1
ATOM 791 C C . ARG A 1 104 ? -17.430 -9.355 5.363 1.00 98.56 104 ARG A C 1
ATOM 793 O O . ARG A 1 104 ? -18.643 -9.536 5.325 1.00 98.56 104 ARG A O 1
ATOM 800 N N . PHE A 1 105 ? -16.823 -8.341 4.745 1.00 98.56 105 PHE A N 1
ATOM 801 C CA . PHE A 1 105 ? -17.531 -7.386 3.891 1.00 98.56 105 PHE A CA 1
ATOM 802 C C . PHE A 1 105 ? -18.203 -8.101 2.708 1.00 98.56 105 PHE A C 1
ATOM 804 O O . PHE A 1 105 ? -19.403 -7.949 2.499 1.00 98.56 105 PHE A O 1
ATOM 811 N N . ILE A 1 106 ? -17.471 -8.959 1.991 1.00 97.38 106 ILE A N 1
ATOM 812 C CA . ILE A 1 106 ? -18.000 -9.715 0.842 1.00 97.38 106 ILE A CA 1
ATOM 813 C C . ILE A 1 106 ? -19.091 -10.706 1.267 1.00 97.38 106 ILE A C 1
ATOM 815 O O . ILE A 1 106 ? -20.149 -10.759 0.644 1.00 97.38 106 ILE A O 1
ATOM 819 N N . LEU A 1 107 ? -18.874 -11.472 2.342 1.00 98.19 107 LEU A N 1
ATOM 820 C CA . LEU A 1 107 ? -19.867 -12.418 2.871 1.00 98.19 107 LEU A CA 1
ATOM 821 C C . LEU A 1 107 ? -21.147 -11.720 3.349 1.00 98.19 107 LEU A C 1
ATOM 823 O O . LEU A 1 107 ? -22.206 -12.341 3.384 1.00 98.19 107 LEU A O 1
ATOM 827 N N . HIS A 1 108 ? -21.065 -10.430 3.676 1.00 97.50 108 HIS A N 1
ATOM 828 C CA . HIS A 1 108 ? -22.215 -9.587 3.987 1.00 97.50 108 HIS A CA 1
ATOM 829 C C . HIS A 1 108 ? -22.892 -8.981 2.737 1.00 97.50 108 HIS A C 1
ATOM 831 O O . HIS A 1 108 ? -23.701 -8.066 2.850 1.00 97.50 108 HIS A O 1
ATOM 837 N N . GLY A 1 109 ? -22.584 -9.476 1.534 1.00 97.19 109 GLY A N 1
ATOM 838 C CA . GLY A 1 109 ? -23.130 -8.960 0.272 1.00 97.19 109 GLY A CA 1
ATOM 839 C C . GLY A 1 109 ? -22.382 -7.741 -0.273 1.00 97.19 109 GLY A C 1
ATOM 840 O O . GLY A 1 109 ? -22.883 -7.052 -1.162 1.00 97.19 109 GLY A O 1
ATOM 841 N N . GLY A 1 110 ? -21.190 -7.468 0.254 1.00 96.75 110 GLY A N 1
ATOM 842 C CA . GLY A 1 110 ? -20.356 -6.350 -0.144 1.00 96.75 110 GLY A CA 1
ATOM 843 C C . GLY A 1 110 ? -19.881 -6.426 -1.597 1.00 96.75 110 GLY A C 1
ATOM 844 O O . GLY A 1 110 ? -19.355 -7.438 -2.056 1.00 96.75 110 GLY A O 1
ATOM 845 N N . THR A 1 111 ? -20.005 -5.313 -2.309 1.00 95.50 111 THR A N 1
ATOM 846 C CA . THR A 1 111 ? -19.440 -5.057 -3.638 1.00 95.50 111 THR A CA 1
ATOM 847 C C . THR A 1 111 ? -18.660 -3.735 -3.599 1.00 95.50 111 THR A C 1
ATOM 849 O O . THR A 1 111 ? -18.793 -2.982 -2.630 1.00 95.50 111 THR A O 1
ATOM 852 N N . PRO A 1 112 ? -17.889 -3.380 -4.643 1.00 94.81 112 PRO A N 1
ATOM 853 C CA . PRO A 1 112 ? -17.207 -2.083 -4.700 1.00 94.81 112 PRO A CA 1
ATOM 854 C C . PRO A 1 112 ? -18.117 -0.858 -4.509 1.00 94.81 112 PRO A C 1
ATOM 856 O O . PRO A 1 112 ? -17.629 0.196 -4.112 1.00 94.81 112 PRO A O 1
ATOM 859 N N . ASN A 1 113 ? -19.423 -0.998 -4.766 1.00 94.75 113 ASN A N 1
ATOM 860 C CA . ASN A 1 113 ? -20.395 0.098 -4.734 1.00 94.75 113 ASN A CA 1
ATOM 861 C C . ASN A 1 113 ? -21.340 0.056 -3.523 1.00 94.75 113 ASN A C 1
ATOM 863 O O . ASN A 1 113 ? -22.220 0.909 -3.410 1.00 94.75 113 ASN A O 1
ATOM 867 N N . THR A 1 114 ? -21.206 -0.928 -2.632 1.00 97.00 114 THR A N 1
ATOM 868 C CA . THR A 1 114 ? -22.045 -1.029 -1.430 1.00 97.00 114 THR A CA 1
ATOM 869 C C . THR A 1 114 ? -21.295 -0.539 -0.199 1.00 97.00 114 THR A C 1
ATOM 871 O O . THR A 1 114 ? -20.081 -0.327 -0.209 1.00 97.00 114 THR A O 1
ATOM 874 N N . LYS A 1 115 ? -22.044 -0.372 0.886 1.00 98.06 115 LYS A N 1
ATOM 875 C CA . LYS A 1 115 ? -21.523 -0.052 2.211 1.00 98.06 115 LYS A CA 1
ATOM 876 C C . LYS A 1 115 ? -22.098 -1.033 3.215 1.00 98.06 115 LYS A C 1
ATOM 878 O O . LYS A 1 115 ? -23.143 -1.628 2.954 1.00 98.06 115 LYS A O 1
ATOM 883 N N . GLY A 1 116 ? -21.440 -1.149 4.355 1.00 98.12 116 GLY A N 1
ATOM 884 C CA . GLY A 1 116 ? -21.910 -1.987 5.441 1.00 98.12 116 GLY A CA 1
ATOM 885 C C . GLY A 1 116 ? -21.125 -3.283 5.554 1.00 98.12 116 GLY A C 1
ATOM 886 O O . GLY A 1 116 ? -20.829 -3.954 4.568 1.00 98.12 116 GLY A O 1
ATOM 887 N N . THR A 1 117 ? -20.804 -3.648 6.786 1.00 98.50 117 THR A N 1
ATOM 888 C CA . THR A 1 117 ? -20.234 -4.946 7.146 1.00 98.50 117 THR A CA 1
ATOM 889 C C . THR A 1 117 ? -20.764 -5.383 8.510 1.00 98.50 117 THR A C 1
ATOM 891 O O . THR A 1 117 ? -21.453 -4.629 9.201 1.00 98.50 117 THR A O 1
ATOM 894 N N . THR A 1 118 ? -20.429 -6.600 8.931 1.00 98.12 118 THR A N 1
ATOM 895 C CA . THR A 1 118 ? -20.738 -7.064 10.286 1.00 98.12 118 THR A CA 1
ATOM 896 C C . THR A 1 118 ? -19.878 -6.339 11.327 1.00 98.12 118 THR A C 1
ATOM 898 O O . THR A 1 118 ? -18.802 -5.828 11.018 1.00 98.12 118 THR A O 1
ATOM 901 N N . ALA A 1 119 ? -20.291 -6.356 12.599 1.00 98.38 119 ALA A N 1
ATOM 902 C CA . ALA A 1 119 ? -19.499 -5.779 13.691 1.00 98.38 119 ALA A CA 1
ATOM 903 C C . ALA A 1 119 ? -18.061 -6.338 13.738 1.00 98.38 119 ALA A C 1
ATOM 905 O O . ALA A 1 119 ? -17.108 -5.599 13.967 1.00 98.38 119 ALA A O 1
ATOM 906 N N . GLN A 1 120 ? -17.887 -7.631 13.450 1.00 98.56 120 GLN A N 1
ATOM 907 C CA . GLN A 1 120 ? -16.567 -8.259 13.377 1.00 98.56 120 GLN A CA 1
ATOM 908 C C . GLN A 1 120 ? -15.760 -7.800 12.154 1.00 98.56 120 GLN A C 1
ATOM 910 O O . GLN A 1 120 ? -14.542 -7.698 12.243 1.00 98.56 120 GLN A O 1
ATOM 915 N N . GLY A 1 121 ? -16.413 -7.520 11.019 1.00 98.56 121 GLY A N 1
ATOM 916 C CA . GLY A 1 121 ? -15.747 -6.966 9.836 1.00 98.56 121 GLY A CA 1
ATOM 917 C C . GLY A 1 121 ? -15.226 -5.561 10.096 1.00 98.56 121 GLY A C 1
ATOM 918 O O . GLY A 1 121 ? -14.095 -5.242 9.740 1.00 98.56 121 GLY A O 1
ATOM 919 N N . TYR A 1 122 ? -16.015 -4.758 10.808 1.00 98.81 122 TYR A N 1
ATOM 920 C CA . TYR A 1 122 ? -15.611 -3.423 11.224 1.00 98.81 122 TYR A CA 1
ATOM 921 C C . TYR A 1 122 ? -14.463 -3.446 12.241 1.00 98.81 122 TYR A C 1
ATOM 923 O O . TYR A 1 122 ? -13.481 -2.724 12.088 1.00 98.81 122 TYR A O 1
ATOM 931 N N . ALA A 1 123 ? -14.533 -4.337 13.235 1.00 98.81 123 ALA A N 1
ATOM 932 C CA . ALA A 1 123 ? -13.443 -4.533 14.187 1.00 98.81 123 ALA A CA 1
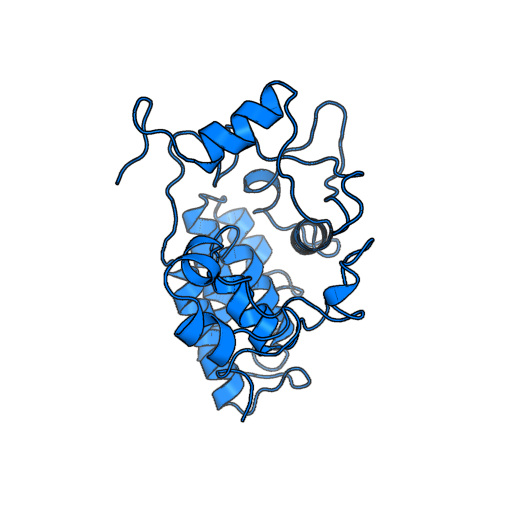ATOM 933 C C . ALA A 1 123 ? -12.148 -4.995 13.496 1.00 98.81 123 ALA A C 1
ATOM 935 O O . ALA A 1 123 ? -11.070 -4.503 13.821 1.00 98.81 123 ALA A O 1
ATOM 936 N N . ALA A 1 124 ? -12.245 -5.898 12.512 1.00 98.88 124 ALA A N 1
ATOM 937 C CA . ALA A 1 124 ? -11.096 -6.322 11.719 1.00 98.88 124 ALA A CA 1
ATOM 938 C C . ALA A 1 124 ? -10.493 -5.154 10.924 1.00 98.88 124 ALA A C 1
ATOM 940 O O . ALA A 1 124 ? -9.276 -5.011 10.925 1.00 98.88 124 ALA A O 1
ATOM 941 N N . TYR A 1 125 ? -11.322 -4.292 10.320 1.00 98.81 125 TYR A N 1
ATOM 942 C CA . TYR A 1 125 ? -10.872 -3.082 9.622 1.00 98.81 125 TYR A CA 1
ATOM 943 C C . TYR A 1 125 ? -10.045 -2.158 10.528 1.00 98.81 125 TYR A C 1
ATOM 945 O O . TYR A 1 125 ? -8.918 -1.811 10.177 1.00 98.81 125 TYR A O 1
ATOM 953 N N . LEU A 1 126 ? -10.554 -1.818 11.716 1.00 98.81 126 LEU A N 1
ATOM 954 C CA . LEU A 1 126 ? -9.816 -0.983 12.672 1.00 98.81 126 LEU A CA 1
ATOM 955 C C . LEU A 1 126 ? -8.522 -1.665 13.146 1.00 98.81 126 LEU A C 1
ATOM 957 O O . LEU A 1 126 ? -7.502 -1.004 13.356 1.00 98.81 126 LEU A O 1
ATOM 961 N N . GLU A 1 127 ? -8.531 -2.994 13.262 1.00 98.88 127 GLU A N 1
ATOM 962 C CA . GLU A 1 127 ? -7.354 -3.751 13.678 1.00 98.88 127 GLU A CA 1
ATOM 963 C C . GLU A 1 127 ? -6.244 -3.780 12.612 1.00 98.88 127 GLU A C 1
ATOM 965 O O . GLU A 1 127 ? -5.074 -3.820 12.988 1.00 98.88 127 GLU A O 1
ATOM 970 N N . ILE A 1 128 ? -6.556 -3.667 11.309 1.00 98.69 128 ILE A N 1
ATOM 971 C CA . ILE A 1 128 ? -5.536 -3.460 10.252 1.00 98.69 128 ILE A CA 1
ATOM 972 C C . ILE A 1 128 ? -4.654 -2.264 10.620 1.00 98.69 128 ILE A C 1
ATOM 974 O O . ILE A 1 128 ? -3.422 -2.339 10.606 1.00 98.69 128 ILE A O 1
ATOM 978 N N . ILE A 1 129 ? -5.317 -1.161 10.968 1.00 98.62 129 ILE A N 1
ATOM 979 C CA . ILE A 1 129 ? -4.718 0.140 11.246 1.00 98.62 129 ILE A CA 1
ATOM 980 C C . ILE A 1 129 ? -3.890 0.055 12.528 1.00 98.62 129 ILE A C 1
ATOM 982 O O . ILE A 1 129 ? -2.692 0.344 12.517 1.00 98.62 129 ILE A O 1
ATOM 986 N N . ASN A 1 130 ? -4.512 -0.405 13.616 1.00 98.75 130 ASN A N 1
ATOM 987 C CA . ASN A 1 130 ? -3.876 -0.545 14.923 1.00 98.75 130 ASN A CA 1
ATOM 988 C C . ASN A 1 130 ? -2.635 -1.451 14.861 1.00 98.75 130 ASN A C 1
ATOM 990 O O . ASN A 1 130 ? -1.550 -1.051 15.288 1.00 98.75 130 ASN A O 1
ATOM 994 N N . ALA A 1 131 ? -2.761 -2.644 14.272 1.00 98.50 131 ALA A N 1
ATOM 995 C CA . ALA A 1 131 ? -1.667 -3.604 14.176 1.00 98.50 131 ALA A CA 1
ATOM 996 C C . ALA A 1 131 ? -0.490 -3.065 13.354 1.00 98.50 131 ALA A C 1
ATOM 998 O O . ALA A 1 131 ? 0.666 -3.195 13.768 1.00 98.50 131 ALA A O 1
ATOM 999 N N . ASN A 1 132 ? -0.764 -2.437 12.207 1.00 98.12 132 ASN A N 1
ATOM 1000 C CA . ASN A 1 132 ? 0.280 -1.871 11.358 1.00 98.12 132 ASN A CA 1
ATOM 1001 C C . ASN A 1 132 ? 1.004 -0.706 12.051 1.00 98.12 132 ASN A C 1
ATOM 1003 O O . ASN A 1 132 ? 2.235 -0.686 12.102 1.00 98.12 132 ASN A O 1
ATOM 1007 N N . MET A 1 133 ? 0.260 0.225 12.653 1.00 98.31 133 MET A N 1
ATOM 1008 C CA . MET A 1 133 ? 0.857 1.372 13.338 1.00 98.31 133 MET A CA 1
ATOM 1009 C C . MET A 1 133 ? 1.673 0.962 14.572 1.00 98.31 133 MET A C 1
ATOM 1011 O O . MET A 1 133 ? 2.769 1.493 14.781 1.00 98.31 133 MET A O 1
ATOM 1015 N N . LYS A 1 134 ? 1.202 -0.026 15.346 1.00 98.12 134 LYS A N 1
ATOM 1016 C CA . LYS A 1 134 ? 1.968 -0.598 16.465 1.00 98.12 134 LYS A CA 1
ATOM 1017 C C . LYS A 1 134 ? 3.242 -1.287 15.996 1.00 98.12 134 LYS A C 1
ATOM 1019 O O . LYS A 1 134 ? 4.297 -1.068 16.591 1.00 98.12 134 LYS A O 1
ATOM 1024 N N . ASN A 1 135 ? 3.178 -2.058 14.907 1.00 94.94 135 ASN A N 1
ATOM 1025 C CA . ASN A 1 135 ? 4.362 -2.687 14.319 1.00 94.94 135 ASN A CA 1
ATOM 1026 C C . ASN A 1 135 ? 5.424 -1.633 13.960 1.00 94.94 135 ASN A C 1
ATOM 1028 O O . ASN A 1 135 ? 6.589 -1.782 14.317 1.00 94.94 135 ASN A O 1
ATOM 1032 N N . MET A 1 136 ? 4.999 -0.510 13.373 1.00 95.12 136 MET A N 1
ATOM 1033 C CA . MET A 1 136 ? 5.859 0.625 13.009 1.00 95.12 136 MET A CA 1
ATOM 1034 C C . MET A 1 136 ? 6.285 1.518 14.186 1.00 95.12 136 MET A C 1
ATOM 1036 O O . MET A 1 136 ? 7.003 2.507 13.984 1.00 95.12 136 MET A O 1
ATOM 1040 N N . ARG A 1 137 ? 5.865 1.186 15.415 1.00 95.56 137 ARG A N 1
ATOM 1041 C CA . ARG A 1 137 ? 6.165 1.934 16.648 1.00 95.56 137 ARG A CA 1
ATOM 1042 C C . ARG A 1 137 ? 5.711 3.392 16.581 1.00 95.56 137 ARG A C 1
ATOM 1044 O O . ARG A 1 137 ? 6.448 4.308 16.955 1.00 95.56 137 ARG A O 1
ATOM 1051 N N . ILE A 1 138 ? 4.520 3.615 16.040 1.00 97.50 138 ILE A N 1
ATOM 1052 C CA . ILE A 1 138 ? 3.837 4.906 16.141 1.00 97.50 138 ILE A CA 1
ATOM 1053 C C . ILE A 1 138 ? 3.354 5.076 17.585 1.00 97.50 138 ILE A C 1
ATOM 1055 O O . ILE A 1 138 ? 2.995 4.099 18.233 1.00 97.50 138 ILE A O 1
ATOM 1059 N N . ALA A 1 139 ? 3.403 6.305 18.103 1.00 97.94 139 ALA A N 1
ATOM 1060 C CA . ALA A 1 139 ? 2.992 6.596 19.473 1.00 97.94 139 ALA A CA 1
ATOM 1061 C C . ALA A 1 139 ? 1.503 6.282 19.681 1.00 97.94 139 ALA A C 1
ATOM 1063 O O . ALA A 1 139 ? 0.684 6.659 18.841 1.00 97.94 139 ALA A O 1
ATOM 1064 N N . ASP A 1 140 ? 1.160 5.654 20.807 1.00 97.88 140 ASP A N 1
ATOM 1065 C CA . ASP A 1 140 ? -0.205 5.191 21.089 1.00 97.88 140 ASP A CA 1
ATOM 1066 C C . ASP A 1 140 ? -1.244 6.324 21.009 1.00 97.88 140 ASP A C 1
ATOM 1068 O O . ASP A 1 140 ? -2.305 6.128 20.421 1.00 97.88 140 ASP A O 1
ATOM 1072 N N . ASP A 1 141 ? -0.914 7.536 21.467 1.00 97.44 141 ASP A N 1
ATOM 1073 C CA . ASP A 1 141 ? -1.801 8.707 21.358 1.00 97.44 141 ASP A CA 1
ATOM 1074 C C . ASP A 1 141 ? -2.105 9.081 19.898 1.00 97.44 141 ASP A C 1
ATOM 1076 O O . ASP A 1 141 ? -3.226 9.460 19.561 1.00 97.44 141 ASP A O 1
ATOM 1080 N N . SER A 1 142 ? -1.121 8.945 19.000 1.00 97.00 142 SER A N 1
ATOM 1081 C CA . SER A 1 142 ? -1.319 9.192 17.563 1.00 97.00 142 SER A CA 1
ATOM 1082 C C . SER A 1 142 ? -2.169 8.102 16.914 1.00 97.00 142 SER A C 1
ATOM 1084 O O . SER A 1 142 ? -2.968 8.400 16.028 1.00 97.00 142 SER A O 1
ATOM 1086 N N . ILE A 1 143 ? -2.024 6.851 17.364 1.00 98.00 143 ILE A N 1
ATOM 1087 C CA . ILE A 1 143 ? -2.867 5.734 16.920 1.00 98.00 143 ILE A CA 1
ATOM 1088 C C . ILE A 1 143 ? -4.312 5.974 17.371 1.00 98.00 143 ILE A C 1
ATOM 1090 O O . ILE A 1 143 ? -5.224 5.924 16.549 1.00 98.00 143 ILE A O 1
ATOM 1094 N N . ALA A 1 144 ? -4.523 6.301 18.648 1.00 97.50 144 ALA A N 1
ATOM 1095 C CA . ALA A 1 144 ? -5.842 6.579 19.211 1.00 97.50 144 ALA A CA 1
ATOM 1096 C C . ALA A 1 144 ? -6.526 7.777 18.530 1.00 97.50 144 ALA A C 1
ATOM 1098 O O . ALA A 1 144 ? -7.711 7.710 18.198 1.00 97.50 144 ALA A O 1
ATOM 1099 N N . ALA A 1 145 ? -5.783 8.852 18.254 1.00 96.19 145 ALA A N 1
ATOM 1100 C CA . ALA A 1 145 ? -6.294 10.008 17.518 1.00 96.19 145 ALA A CA 1
ATOM 1101 C C . ALA A 1 145 ? -6.680 9.662 16.068 1.00 96.19 145 ALA A C 1
ATOM 1103 O O . ALA A 1 145 ? -7.684 10.157 15.562 1.00 96.19 145 ALA A O 1
ATOM 1104 N N . TYR A 1 146 ? -5.910 8.799 15.396 1.00 96.69 146 TYR A N 1
ATOM 1105 C CA . TYR A 1 146 ? -6.225 8.364 14.034 1.00 96.69 146 TYR A CA 1
ATOM 1106 C C . TYR A 1 146 ? -7.451 7.441 13.997 1.00 96.69 146 TYR A C 1
ATOM 1108 O O . TYR A 1 146 ? -8.308 7.603 13.130 1.00 96.69 146 TYR A O 1
ATOM 1116 N N . LEU A 1 147 ? -7.549 6.506 14.948 1.00 97.19 147 LEU A N 1
ATOM 1117 C CA . LEU A 1 147 ? -8.654 5.550 15.061 1.00 97.19 147 LEU A CA 1
ATOM 1118 C C . LEU A 1 147 ? -9.968 6.184 15.518 1.00 97.19 147 LEU A C 1
ATOM 1120 O O . LEU A 1 147 ? -11.011 5.645 15.190 1.00 97.19 147 LEU A O 1
ATOM 1124 N N . SER A 1 148 ? -9.934 7.294 16.259 1.00 96.31 148 SER A N 1
ATOM 1125 C CA . SER A 1 148 ? -11.143 8.019 16.691 1.00 96.31 148 SER A CA 1
ATOM 1126 C C . SER A 1 148 ? -11.584 9.113 15.713 1.00 96.31 148 SER A C 1
ATOM 1128 O O . SER A 1 148 ? -12.609 9.762 15.920 1.00 96.31 148 SER A O 1
ATOM 1130 N N . ASN A 1 149 ? -10.820 9.355 14.643 1.00 95.50 149 ASN A N 1
ATOM 1131 C CA . ASN A 1 149 ? -11.182 10.358 13.651 1.00 95.50 149 ASN A CA 1
ATOM 1132 C C . ASN A 1 149 ? -12.397 9.886 12.831 1.00 95.50 149 ASN A C 1
ATOM 1134 O O . ASN A 1 149 ? -12.320 8.791 12.285 1.00 95.50 149 ASN A O 1
ATOM 1138 N N . PRO A 1 150 ? -13.451 10.697 12.619 1.00 94.62 150 PRO A N 1
ATOM 1139 C CA . PRO A 1 150 ? -14.640 10.283 11.859 1.00 94.62 150 PRO A CA 1
ATOM 1140 C C . PRO A 1 150 ? -14.393 9.869 10.398 1.00 94.62 150 PRO A C 1
ATOM 1142 O O . PRO A 1 150 ? -15.242 9.225 9.788 1.00 94.62 150 PRO A O 1
ATOM 1145 N N . LEU A 1 151 ? -13.257 10.258 9.807 1.00 92.94 151 LEU A N 1
ATOM 1146 C CA . LEU A 1 151 ? -12.848 9.804 8.472 1.00 92.94 151 LEU A CA 1
ATOM 1147 C C . LEU A 1 151 ? -12.281 8.374 8.475 1.00 92.94 151 LEU A C 1
ATOM 1149 O O . LEU A 1 151 ? -12.226 7.753 7.419 1.00 92.94 151 LEU A O 1
ATOM 1153 N N . THR A 1 152 ? -11.858 7.879 9.639 1.00 95.50 152 THR A N 1
ATOM 1154 C CA . THR A 1 152 ? -11.411 6.500 9.876 1.00 95.50 152 THR A CA 1
ATOM 1155 C C . THR A 1 152 ? -12.519 5.696 10.560 1.00 95.50 152 THR A C 1
ATOM 1157 O O . THR A 1 152 ? -12.903 4.632 10.088 1.00 95.50 152 THR A O 1
ATOM 1160 N N . ASP A 1 153 ? -13.086 6.225 11.647 1.00 96.44 153 ASP A N 1
ATOM 1161 C CA . ASP A 1 153 ? -14.196 5.641 12.401 1.00 96.44 153 ASP A CA 1
ATOM 1162 C C . ASP A 1 153 ? -15.545 5.915 11.718 1.00 96.44 153 ASP A C 1
ATOM 1164 O O . ASP A 1 153 ? -16.417 6.616 12.231 1.00 96.44 153 ASP A O 1
ATOM 1168 N N . VAL A 1 154 ? -15.709 5.396 10.501 1.00 97.19 154 VAL A N 1
ATOM 1169 C CA . VAL A 1 154 ? -16.910 5.626 9.680 1.00 97.19 154 VAL A CA 1
ATOM 1170 C C . VAL A 1 154 ? -18.150 4.885 10.205 1.00 97.19 154 VAL A C 1
ATOM 1172 O O . VAL A 1 154 ? -19.284 5.203 9.837 1.00 97.19 154 VAL A O 1
ATOM 1175 N N . GLY A 1 155 ? -17.952 3.896 11.074 1.00 98.25 155 GLY A N 1
ATOM 1176 C CA . GLY A 1 155 ? -18.970 2.984 11.580 1.00 98.25 155 GLY A CA 1
ATOM 1177 C C . GLY A 1 155 ? -19.251 1.815 10.630 1.00 98.25 155 GLY A C 1
ATOM 1178 O O . GLY A 1 155 ? -19.167 1.930 9.405 1.00 98.25 155 GLY A O 1
ATOM 1179 N N . ALA A 1 156 ? -19.648 0.673 11.200 1.00 98.31 156 ALA A N 1
ATOM 1180 C CA . ALA A 1 156 ? -19.838 -0.578 10.459 1.00 98.31 156 ALA A CA 1
ATOM 1181 C C . ALA A 1 156 ? -20.801 -0.456 9.266 1.00 98.31 156 ALA A C 1
ATOM 1183 O O . ALA A 1 156 ? -20.555 -1.066 8.232 1.00 98.31 156 ALA A O 1
ATOM 1184 N N . ALA A 1 157 ? -21.863 0.348 9.391 1.00 98.19 157 ALA A N 1
ATOM 1185 C CA . ALA A 1 157 ? -22.865 0.553 8.343 1.00 98.19 157 ALA A CA 1
ATOM 1186 C C . ALA A 1 157 ? -22.362 1.401 7.159 1.00 98.19 157 ALA A C 1
ATOM 1188 O O . ALA A 1 157 ? -22.896 1.286 6.057 1.00 98.19 157 ALA A O 1
ATOM 1189 N N . ASN A 1 158 ? -21.342 2.239 7.368 1.00 98.31 158 ASN A N 1
ATOM 1190 C CA . ASN A 1 158 ? -20.812 3.127 6.332 1.00 98.31 158 ASN A CA 1
ATOM 1191 C C . ASN A 1 158 ? -19.502 2.630 5.723 1.00 98.31 158 ASN A C 1
ATOM 1193 O O . ASN A 1 158 ? -19.108 3.161 4.685 1.00 98.31 158 ASN A O 1
ATOM 1197 N N . LEU A 1 159 ? -18.850 1.636 6.338 1.00 98.50 159 LEU A N 1
ATOM 1198 C CA . LEU A 1 159 ? -17.603 1.073 5.833 1.00 98.50 159 LEU A CA 1
ATOM 1199 C C . LEU A 1 159 ? -17.779 0.596 4.392 1.00 98.50 159 LEU A C 1
ATOM 1201 O O . LEU A 1 159 ? -18.727 -0.130 4.082 1.00 98.50 159 LEU A O 1
ATOM 1205 N N . THR A 1 160 ? -16.855 0.993 3.525 1.00 97.81 160 THR A N 1
ATOM 1206 C CA . THR A 1 160 ? -16.818 0.589 2.120 1.00 97.81 160 THR A CA 1
ATOM 1207 C C . THR A 1 160 ? -15.634 -0.331 1.846 1.00 97.81 160 THR A C 1
ATOM 1209 O O . THR A 1 160 ? -14.645 -0.348 2.582 1.00 97.81 160 THR A O 1
ATOM 1212 N N . LEU A 1 161 ? -15.682 -1.057 0.726 1.00 97.50 161 LEU A N 1
ATOM 1213 C CA . LEU A 1 161 ? -14.521 -1.813 0.254 1.00 97.50 161 LEU A CA 1
ATOM 1214 C C . LEU A 1 161 ? -13.308 -0.901 0.005 1.00 97.50 161 LEU A C 1
ATOM 1216 O O . LEU A 1 161 ? -12.176 -1.305 0.256 1.00 97.50 161 LEU A O 1
ATOM 1220 N N . SER A 1 162 ? -13.534 0.332 -0.460 1.00 95.88 162 SER A N 1
ATOM 1221 C CA . SER A 1 162 ? -12.452 1.291 -0.710 1.00 95.88 162 SER A CA 1
ATOM 1222 C C . SER A 1 162 ? -11.718 1.676 0.578 1.00 95.88 162 SER A C 1
ATOM 1224 O O . SER A 1 162 ? -10.498 1.812 0.543 1.00 95.88 162 SER A O 1
ATOM 1226 N N . ASP A 1 163 ? -12.420 1.778 1.712 1.00 96.75 163 ASP A N 1
ATOM 1227 C CA . ASP A 1 163 ? -11.799 2.060 3.015 1.00 96.75 163 ASP A CA 1
ATOM 1228 C C . ASP A 1 163 ? -10.898 0.898 3.458 1.00 96.75 163 ASP A C 1
ATOM 1230 O O . ASP A 1 163 ? -9.753 1.108 3.864 1.00 96.75 163 ASP A O 1
ATOM 1234 N N . ILE A 1 164 ? -11.385 -0.341 3.303 1.00 97.94 164 ILE A N 1
ATOM 1235 C CA . ILE A 1 164 ? -10.623 -1.560 3.613 1.00 97.94 164 ILE A CA 1
ATOM 1236 C C . ILE A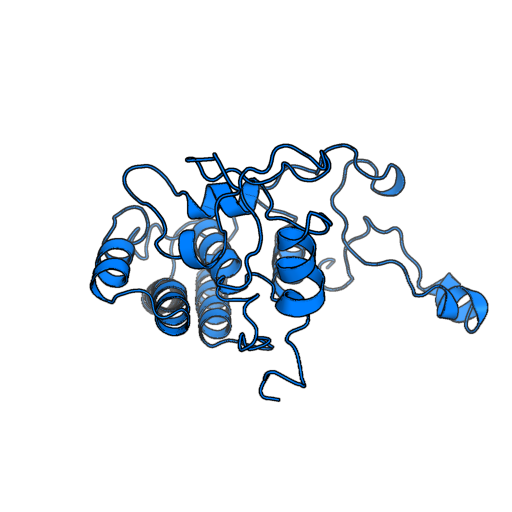 1 164 ? -9.375 -1.649 2.727 1.00 97.94 164 ILE A C 1
ATOM 1238 O O . ILE A 1 164 ? -8.274 -1.852 3.236 1.00 97.94 164 ILE A O 1
ATOM 1242 N N . LEU A 1 165 ? -9.524 -1.473 1.410 1.00 96.94 165 LEU A N 1
ATOM 1243 C CA . LEU A 1 165 ? -8.411 -1.561 0.461 1.00 96.94 165 LEU A CA 1
ATOM 1244 C C . LEU A 1 165 ? -7.392 -0.432 0.645 1.00 96.94 165 LEU A C 1
ATOM 1246 O O . LEU A 1 165 ? -6.199 -0.669 0.463 1.00 96.94 165 LEU A O 1
ATOM 1250 N N . ALA A 1 166 ? -7.827 0.770 1.031 1.00 95.56 166 ALA A N 1
ATOM 1251 C CA . ALA A 1 166 ? -6.920 1.872 1.337 1.00 95.56 166 ALA A CA 1
ATOM 1252 C C . ALA A 1 166 ? -6.029 1.536 2.542 1.00 95.56 166 ALA A C 1
ATOM 1254 O O . ALA A 1 166 ? -4.807 1.656 2.459 1.00 95.56 166 ALA A O 1
ATOM 1255 N N . GLU A 1 167 ? -6.612 1.054 3.642 1.00 97.19 167 GLU A N 1
ATOM 1256 C CA . GLU A 1 167 ? -5.838 0.673 4.829 1.00 97.19 167 GLU A CA 1
ATOM 1257 C C . GLU A 1 167 ? -4.993 -0.588 4.605 1.00 97.19 167 GLU A C 1
ATOM 1259 O O . GLU A 1 167 ? -3.846 -0.638 5.055 1.00 97.19 167 GLU A O 1
ATOM 1264 N N . LYS A 1 168 ? -5.487 -1.552 3.818 1.00 97.06 168 LYS A N 1
ATOM 1265 C CA . LYS A 1 168 ? -4.709 -2.713 3.358 1.00 97.06 168 LYS A CA 1
ATOM 1266 C C . LYS A 1 168 ? -3.481 -2.286 2.553 1.00 97.06 168 LYS A C 1
ATOM 1268 O O . LYS A 1 168 ? -2.376 -2.723 2.855 1.00 97.06 168 LYS A O 1
ATOM 1273 N N . ASN A 1 169 ? -3.643 -1.373 1.593 1.00 95.81 169 ASN A N 1
ATOM 1274 C CA . ASN A 1 169 ? -2.547 -0.859 0.766 1.00 95.81 169 ASN A CA 1
ATOM 1275 C C . ASN A 1 169 ? -1.473 -0.1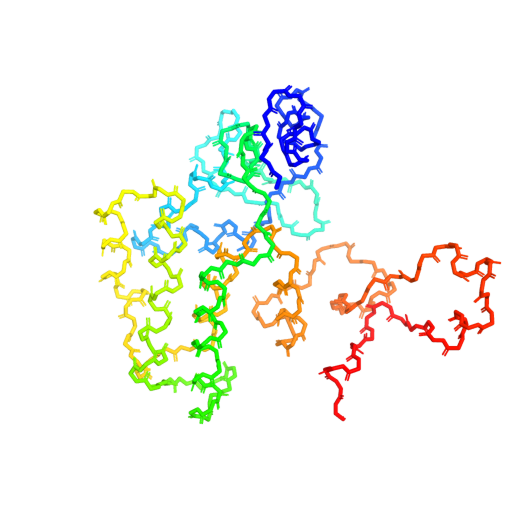46 1.605 1.00 95.81 169 ASN A C 1
ATOM 1277 O O . ASN A 1 169 ? -0.279 -0.356 1.402 1.00 95.81 169 ASN A O 1
ATOM 1281 N N . LYS A 1 170 ? -1.884 0.663 2.591 1.00 96.19 170 LYS A N 1
ATOM 1282 C CA . LYS A 1 170 ? -0.948 1.288 3.541 1.00 96.19 170 LYS A CA 1
ATOM 1283 C C . LYS A 1 170 ? -0.210 0.246 4.379 1.00 96.19 170 LYS A C 1
ATOM 1285 O O . LYS A 1 170 ? 1.001 0.356 4.554 1.00 96.19 170 LYS A O 1
ATOM 1290 N N . ALA A 1 171 ? -0.929 -0.756 4.886 1.00 96.69 171 ALA A N 1
ATOM 1291 C CA . ALA A 1 171 ? -0.364 -1.788 5.748 1.00 96.69 171 ALA A CA 1
ATOM 1292 C C . ALA A 1 171 ? 0.581 -2.749 5.013 1.00 96.69 171 ALA A C 1
ATOM 1294 O O . ALA A 1 171 ? 1.524 -3.254 5.616 1.00 96.69 171 ALA A O 1
ATOM 1295 N N . MET A 1 172 ? 0.339 -2.981 3.722 1.00 95.62 172 MET A N 1
ATOM 1296 C CA . MET A 1 172 ? 1.109 -3.878 2.858 1.00 95.62 172 MET A CA 1
ATOM 1297 C C . MET A 1 172 ? 2.127 -3.133 1.985 1.00 95.62 172 MET A C 1
ATOM 1299 O O . MET A 1 172 ? 2.538 -3.635 0.938 1.00 95.62 172 MET A O 1
ATOM 1303 N N . PHE A 1 173 ? 2.551 -1.929 2.378 1.00 94.88 173 PHE A N 1
ATOM 1304 C CA . PHE A 1 173 ? 3.553 -1.187 1.620 1.00 94.88 173 PHE A CA 1
ATOM 1305 C C . PHE A 1 173 ? 4.849 -2.003 1.465 1.00 94.88 173 PHE A C 1
ATOM 1307 O O . PHE A 1 173 ? 5.410 -2.500 2.437 1.00 94.88 173 PHE A O 1
ATOM 1314 N N . LEU A 1 174 ? 5.316 -2.145 0.219 1.00 92.38 174 LEU A N 1
ATOM 1315 C CA . LEU A 1 174 ? 6.432 -3.010 -0.199 1.00 92.38 174 LEU A CA 1
ATOM 1316 C C . LEU A 1 174 ? 6.226 -4.526 -0.031 1.00 92.38 174 LEU A C 1
ATOM 1318 O O . LEU A 1 174 ? 7.147 -5.289 -0.333 1.00 92.38 174 LEU A O 1
ATOM 1322 N N . ASN A 1 175 ? 5.029 -4.978 0.348 1.00 90.81 175 ASN A N 1
ATOM 1323 C CA . ASN A 1 175 ? 4.620 -6.368 0.181 1.00 90.81 175 ASN A CA 1
ATOM 1324 C C . ASN A 1 175 ? 3.967 -6.544 -1.205 1.00 90.81 175 ASN A C 1
ATOM 1326 O O . ASN A 1 175 ? 2.987 -5.882 -1.549 1.00 90.81 175 ASN A O 1
ATOM 1330 N N . GLY A 1 176 ? 4.541 -7.430 -2.022 1.00 83.12 176 GLY A N 1
ATOM 1331 C CA . GLY A 1 176 ? 4.171 -7.595 -3.429 1.00 83.12 176 GLY A CA 1
ATOM 1332 C C . GLY A 1 176 ? 2.758 -8.131 -3.665 1.00 83.12 176 GLY A C 1
ATOM 1333 O O . GLY A 1 176 ? 2.207 -7.898 -4.743 1.00 83.12 176 GLY A O 1
ATOM 1334 N N . ASP A 1 177 ? 2.148 -8.805 -2.684 1.00 89.88 177 ASP A N 1
ATOM 1335 C CA . ASP A 1 177 ? 0.830 -9.418 -2.889 1.00 89.88 177 ASP A CA 1
ATOM 1336 C C . ASP A 1 177 ? -0.312 -8.393 -2.994 1.00 89.88 177 ASP A C 1
ATOM 1338 O O . ASP A 1 177 ? -1.345 -8.677 -3.595 1.00 89.88 177 ASP A O 1
ATOM 1342 N N . MET A 1 178 ? -0.099 -7.141 -2.565 1.00 93.00 178 MET A N 1
ATOM 1343 C CA . MET A 1 178 ? -1.091 -6.069 -2.745 1.00 93.00 178 MET A CA 1
ATOM 1344 C C . MET A 1 178 ? -1.461 -5.848 -4.229 1.00 93.00 178 MET A C 1
ATOM 1346 O O . MET A 1 178 ? -2.587 -5.471 -4.561 1.00 93.00 178 MET A O 1
ATOM 1350 N N . TRP A 1 179 ? -0.550 -6.145 -5.166 1.00 94.12 179 TRP A N 1
ATOM 1351 C CA . TRP A 1 179 ? -0.847 -6.076 -6.604 1.00 94.12 179 TRP A CA 1
ATOM 1352 C C . TRP A 1 179 ? -1.875 -7.125 -7.058 1.00 94.12 179 TRP A C 1
ATOM 1354 O O . TRP A 1 179 ? -2.563 -6.934 -8.065 1.00 94.12 179 TRP A O 1
ATOM 1364 N N . THR A 1 180 ? -2.019 -8.232 -6.329 1.00 94.31 180 THR A N 1
ATOM 1365 C CA . THR A 1 180 ? -3.087 -9.214 -6.545 1.00 94.31 180 THR A CA 1
ATOM 1366 C C . THR A 1 180 ? -4.455 -8.597 -6.269 1.00 94.31 180 THR A C 1
ATOM 1368 O O . THR A 1 180 ? -5.354 -8.765 -7.091 1.00 94.31 180 THR A O 1
ATOM 1371 N N . ASP A 1 181 ? -4.611 -7.816 -5.197 1.00 94.06 181 ASP A N 1
ATOM 1372 C CA . ASP A 1 181 ? -5.876 -7.133 -4.897 1.00 94.06 181 ASP A CA 1
ATOM 1373 C C . ASP A 1 181 ? -6.189 -6.018 -5.895 1.00 94.06 181 ASP A C 1
ATOM 1375 O O . ASP A 1 181 ? -7.328 -5.911 -6.351 1.00 94.06 181 ASP A O 1
ATOM 1379 N N . PHE A 1 182 ? -5.187 -5.234 -6.313 1.00 94.25 182 PHE A N 1
ATOM 1380 C CA . PHE A 1 182 ? -5.398 -4.239 -7.371 1.00 94.25 182 PHE A CA 1
ATOM 1381 C C . PHE A 1 182 ? -5.939 -4.884 -8.648 1.00 94.25 182 PHE A C 1
ATOM 1383 O O . PHE A 1 182 ? -6.878 -4.363 -9.237 1.00 94.25 182 PHE A O 1
ATOM 1390 N N . ARG A 1 183 ? -5.420 -6.050 -9.048 1.00 95.31 183 ARG A N 1
ATOM 1391 C CA . ARG A 1 183 ? -5.944 -6.787 -10.209 1.00 95.31 183 ARG A CA 1
ATOM 1392 C C . ARG A 1 183 ? -7.324 -7.393 -9.949 1.00 95.31 183 ARG A C 1
ATOM 1394 O O . ARG A 1 183 ? -8.175 -7.328 -10.834 1.00 95.31 183 ARG A O 1
ATOM 1401 N N . ARG A 1 184 ? -7.568 -7.933 -8.745 1.00 93.62 184 ARG A N 1
ATOM 1402 C CA . ARG A 1 184 ? -8.870 -8.496 -8.337 1.00 93.62 184 ARG A CA 1
ATOM 1403 C C . ARG A 1 184 ? -9.995 -7.478 -8.497 1.00 93.62 184 ARG A C 1
ATOM 1405 O O . ARG A 1 184 ? -11.062 -7.829 -8.991 1.00 93.62 184 ARG A O 1
ATOM 1412 N N . TYR A 1 185 ? -9.736 -6.232 -8.111 1.00 93.81 185 TYR A N 1
ATOM 1413 C CA . TYR A 1 185 ? -10.700 -5.133 -8.167 1.00 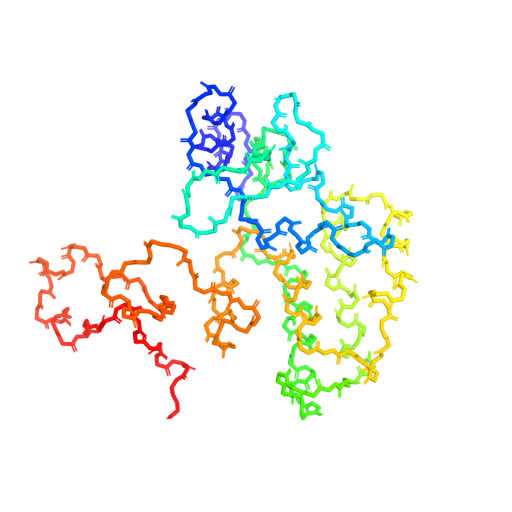93.81 185 TYR A CA 1
ATOM 1414 C C . TYR A 1 185 ? -10.502 -4.209 -9.370 1.00 93.81 185 TYR A C 1
ATOM 1416 O O . TYR A 1 185 ? -10.950 -3.067 -9.345 1.00 93.81 185 TYR A O 1
ATOM 1424 N N . ASP A 1 186 ? -9.834 -4.698 -10.417 1.00 92.56 186 ASP A N 1
ATOM 1425 C CA . ASP A 1 186 ? -9.642 -4.002 -11.694 1.00 92.56 186 ASP A CA 1
ATOM 1426 C C . ASP A 1 186 ? -9.132 -2.557 -11.552 1.00 92.56 186 ASP A C 1
ATOM 1428 O O . ASP A 1 186 ? -9.594 -1.641 -12.226 1.00 92.56 186 ASP A O 1
ATOM 1432 N N . TYR A 1 187 ? -8.170 -2.361 -10.647 1.00 93.31 187 TYR A N 1
ATOM 1433 C CA . TYR A 1 187 ? -7.533 -1.077 -10.351 1.00 93.31 187 TYR A CA 1
ATOM 1434 C C . TYR A 1 187 ? -8.524 0.004 -9.905 1.00 93.31 187 TYR A C 1
ATOM 1436 O O . TYR A 1 187 ? -8.383 1.176 -10.260 1.00 93.31 187 TYR A O 1
ATOM 1444 N N . LEU A 1 188 ? -9.523 -0.393 -9.108 1.00 91.12 188 LEU A N 1
ATOM 1445 C CA . LEU A 1 188 ? -10.525 0.499 -8.529 1.00 91.12 188 LEU A CA 1
ATOM 1446 C C . LEU A 1 188 ? -9.894 1.796 -7.991 1.00 91.12 188 LEU A C 1
ATOM 1448 O O . LEU A 1 188 ? -8.946 1.763 -7.207 1.00 91.12 188 LEU A O 1
ATOM 1452 N N . ASN A 1 189 ? -10.459 2.937 -8.394 1.00 86.12 189 ASN A N 1
ATOM 1453 C CA . ASN A 1 189 ? -10.022 4.287 -8.015 1.00 86.12 189 ASN A CA 1
ATOM 1454 C C . ASN A 1 189 ? -8.589 4.670 -8.447 1.00 86.12 189 ASN A C 1
ATOM 1456 O O . ASN A 1 189 ? -8.029 5.626 -7.909 1.00 86.12 189 ASN A O 1
ATOM 1460 N N . MET A 1 190 ? -7.990 3.975 -9.420 1.00 90.94 190 MET A N 1
ATOM 1461 C CA . MET A 1 190 ? -6.684 4.329 -9.983 1.00 90.94 190 MET A CA 1
ATOM 1462 C C . MET A 1 190 ? -6.812 4.794 -11.434 1.00 90.94 190 MET A C 1
ATOM 1464 O O . MET A 1 190 ? -7.601 4.267 -12.215 1.00 90.94 190 MET A O 1
ATOM 1468 N N . SER A 1 191 ? -5.985 5.763 -11.817 1.00 90.62 191 SER A N 1
ATOM 1469 C CA . SER A 1 191 ? -5.790 6.146 -13.213 1.00 90.62 191 SER A CA 1
ATOM 1470 C C . SER A 1 191 ? -4.615 5.386 -13.819 1.00 90.62 191 SER A C 1
ATOM 1472 O O . SER A 1 191 ? -3.656 5.027 -13.127 1.00 90.62 191 SER A O 1
ATOM 1474 N N . VAL A 1 192 ? -4.694 5.120 -15.124 1.00 92.19 192 VAL A N 1
ATOM 1475 C CA . VAL A 1 192 ? -3.574 4.507 -15.840 1.00 92.19 192 VAL A CA 1
ATOM 1476 C C . VAL A 1 192 ? -2.343 5.419 -15.766 1.00 92.19 192 VAL A C 1
ATOM 1478 O O . VAL A 1 192 ? -2.489 6.645 -15.836 1.00 92.19 192 VAL A O 1
ATOM 1481 N N . PRO A 1 193 ? -1.132 4.854 -15.605 1.00 92.69 193 PRO A N 1
ATOM 1482 C CA . PRO A 1 193 ? 0.098 5.636 -15.617 1.00 92.69 193 PRO A CA 1
ATOM 1483 C C . PRO A 1 193 ? 0.253 6.482 -16.887 1.00 92.69 193 PRO A C 1
ATOM 1485 O O . PRO A 1 193 ? -0.196 6.092 -17.967 1.00 92.69 193 PRO A O 1
ATOM 1488 N N . ALA A 1 194 ? 0.942 7.618 -16.761 1.00 93.00 194 ALA A N 1
ATOM 1489 C CA . ALA A 1 194 ? 1.416 8.378 -17.914 1.00 93.00 194 ALA A CA 1
ATOM 1490 C C . ALA A 1 194 ? 2.423 7.548 -18.730 1.00 93.00 194 ALA A C 1
ATOM 1492 O O . ALA A 1 194 ? 3.001 6.591 -18.213 1.00 93.00 194 ALA A O 1
ATOM 1493 N N . ASN A 1 195 ? 2.643 7.915 -19.997 1.00 93.25 195 ASN A N 1
ATOM 1494 C CA . ASN A 1 195 ? 3.627 7.263 -20.878 1.00 93.25 195 ASN A CA 1
ATOM 1495 C C . ASN A 1 195 ? 3.516 5.726 -20.875 1.00 93.25 195 ASN A C 1
ATOM 1497 O O . ASN A 1 195 ? 4.514 5.006 -20.834 1.00 93.25 195 ASN A O 1
ATOM 1501 N N . LEU A 1 196 ? 2.276 5.230 -20.848 1.00 93.25 196 LEU A N 1
ATOM 1502 C CA . LEU A 1 196 ? 1.980 3.809 -20.760 1.00 93.25 196 LEU A CA 1
ATOM 1503 C C . LEU A 1 196 ? 2.623 3.057 -21.931 1.00 93.25 196 LEU A C 1
ATOM 1505 O O . LEU A 1 196 ? 2.591 3.529 -23.067 1.00 93.25 196 LEU A O 1
ATOM 1509 N N . ASN A 1 197 ? 3.154 1.861 -21.665 1.00 91.94 197 ASN A N 1
ATOM 1510 C CA . ASN A 1 197 ? 3.622 0.977 -22.728 1.00 91.94 197 ASN A CA 1
ATOM 1511 C C . ASN A 1 197 ? 2.492 0.755 -23.754 1.00 91.94 197 ASN A C 1
ATOM 1513 O O . ASN A 1 197 ? 1.383 0.366 -23.383 1.00 91.94 197 ASN A O 1
ATOM 1517 N N . VAL A 1 198 ? 2.788 0.980 -25.037 1.00 94.12 198 VAL A N 1
ATOM 1518 C CA . VAL A 1 198 ? 1.855 0.800 -26.158 1.00 94.12 198 VAL A CA 1
ATOM 1519 C C . VAL A 1 198 ? 1.223 -0.596 -26.187 1.00 94.12 198 VAL A C 1
ATOM 1521 O O . VAL A 1 198 ? 0.036 -0.718 -26.491 1.00 94.12 198 VAL A O 1
ATOM 1524 N N . ASP A 1 199 ? 1.953 -1.629 -25.759 1.00 93.19 199 ASP A N 1
ATOM 1525 C CA . ASP A 1 199 ? 1.474 -3.018 -25.697 1.00 93.19 199 ASP A CA 1
ATOM 1526 C C . ASP A 1 199 ? 0.321 -3.211 -24.704 1.00 93.19 199 ASP A C 1
ATOM 1528 O O . ASP A 1 199 ? -0.462 -4.157 -24.812 1.00 93.19 199 ASP A O 1
ATOM 1532 N N . LEU A 1 200 ? 0.187 -2.306 -23.729 1.00 94.81 200 LEU A N 1
ATOM 1533 C CA . LEU A 1 200 ? -0.913 -2.329 -22.771 1.00 94.81 200 LEU A CA 1
ATOM 1534 C C . LEU A 1 200 ? -2.223 -1.797 -23.362 1.00 94.81 200 LEU A C 1
ATOM 1536 O O . LEU A 1 200 ? -3.282 -2.054 -22.788 1.00 94.81 200 LEU A O 1
ATOM 1540 N N . GLN A 1 201 ? -2.181 -1.111 -24.511 1.00 94.38 201 GLN A N 1
ATOM 1541 C CA . GLN A 1 201 ? -3.362 -0.609 -25.228 1.00 94.38 201 GLN A CA 1
ATOM 1542 C C . GLN A 1 201 ? -4.284 0.242 -24.336 1.00 94.38 201 GLN A C 1
ATOM 1544 O O . GLN A 1 201 ? -5.502 0.070 -24.323 1.00 94.38 201 GLN A O 1
ATOM 1549 N N . GLY A 1 202 ? -3.694 1.121 -23.521 1.00 93.19 202 GLY A N 1
ATOM 1550 C CA . GLY A 1 202 ? -4.442 1.988 -22.604 1.00 93.19 202 GLY A CA 1
ATOM 1551 C C . GLY A 1 202 ? -5.017 1.290 -21.364 1.00 93.19 202 GLY A C 1
ATOM 1552 O O . GLY A 1 202 ? -5.770 1.918 -20.628 1.00 93.19 202 GLY A O 1
ATOM 1553 N N . LYS A 1 203 ? -4.693 0.013 -21.116 1.00 93.94 203 LYS A N 1
ATOM 1554 C CA . LYS A 1 203 ? -5.162 -0.761 -19.952 1.00 93.94 203 LYS A CA 1
ATOM 1555 C C . LYS A 1 203 ? -4.066 -0.921 -18.900 1.00 93.94 203 LYS A C 1
ATOM 1557 O O . LYS A 1 203 ? -2.882 -0.770 -19.179 1.00 93.94 203 LYS A O 1
ATOM 1562 N N . PHE A 1 204 ? -4.441 -1.283 -17.680 1.00 95.06 204 PHE A N 1
ATOM 1563 C CA . PHE A 1 204 ? -3.456 -1.655 -16.667 1.00 95.06 204 PHE A CA 1
ATOM 1564 C C . PHE A 1 204 ? -2.762 -2.984 -16.993 1.00 95.06 204 PHE A C 1
ATOM 1566 O O . PHE A 1 204 ? -3.341 -3.882 -17.609 1.00 95.06 204 PHE A O 1
ATOM 1573 N N . ILE A 1 205 ? -1.516 -3.113 -16.533 1.00 94.94 205 ILE A N 1
ATOM 1574 C CA . ILE A 1 205 ? -0.761 -4.368 -16.574 1.00 94.94 205 ILE A CA 1
ATOM 1575 C C . ILE A 1 205 ? -1.432 -5.422 -15.692 1.00 94.94 205 ILE A C 1
ATOM 1577 O O . ILE A 1 205 ? -1.847 -5.126 -14.585 1.00 94.94 205 ILE A O 1
ATOM 1581 N N . GLN A 1 206 ? -1.521 -6.663 -16.156 1.00 94.88 206 GLN A N 1
ATOM 1582 C CA . GLN A 1 206 ? -2.196 -7.762 -15.453 1.00 94.88 206 GLN A CA 1
ATOM 1583 C C . GLN A 1 206 ? -1.240 -8.897 -15.064 1.00 94.88 206 GLN A C 1
ATOM 1585 O O . GLN A 1 206 ? -1.534 -9.696 -14.167 1.00 94.88 206 GLN A O 1
ATOM 1590 N N . ARG A 1 207 ? -0.084 -8.977 -15.730 1.00 93.31 207 ARG A N 1
ATOM 1591 C CA . ARG A 1 207 ? 0.909 -10.042 -15.557 1.00 93.31 207 ARG A CA 1
ATOM 1592 C C . ARG A 1 207 ? 2.308 -9.572 -15.936 1.00 93.31 207 ARG A C 1
ATOM 1594 O O . ARG A 1 207 ? 2.463 -8.630 -16.709 1.00 93.31 207 ARG A O 1
ATOM 1601 N N . PHE A 1 208 ? 3.316 -10.261 -15.413 1.00 92.44 208 PHE A N 1
ATOM 1602 C CA . PHE A 1 208 ? 4.687 -10.131 -15.900 1.00 92.44 208 PHE A CA 1
ATOM 1603 C C . PHE A 1 208 ? 4.886 -10.933 -17.187 1.00 92.44 208 PHE A C 1
ATOM 1605 O O . PHE A 1 208 ? 4.148 -11.880 -17.470 1.00 92.44 208 PHE A O 1
ATOM 1612 N N . THR A 1 209 ? 5.904 -10.561 -17.958 1.00 92.06 209 THR A N 1
ATOM 1613 C CA . THR A 1 209 ? 6.374 -11.362 -19.088 1.00 92.06 209 THR A CA 1
ATOM 1614 C C . THR A 1 209 ? 7.062 -12.626 -18.587 1.00 92.06 209 THR A C 1
ATOM 1616 O O . THR A 1 209 ? 7.694 -12.625 -17.529 1.00 92.06 209 THR A O 1
ATOM 1619 N N . TYR A 1 210 ? 6.994 -13.695 -19.377 1.00 92.75 210 TYR A N 1
ATOM 1620 C CA . TYR A 1 210 ? 7.797 -14.883 -19.114 1.00 92.75 210 TYR A CA 1
ATOM 1621 C C . TYR A 1 210 ? 9.294 -14.533 -19.099 1.00 92.75 210 TYR A C 1
ATOM 1623 O O . TYR A 1 210 ? 9.721 -13.654 -19.857 1.00 92.75 210 TYR A O 1
ATOM 1631 N N . PRO A 1 211 ? 10.106 -15.210 -18.267 1.00 94.25 211 PRO A N 1
ATOM 1632 C CA . PRO A 1 211 ? 11.553 -15.056 -18.312 1.00 94.25 211 PRO A CA 1
ATOM 1633 C C . PRO A 1 211 ? 12.094 -15.351 -19.715 1.00 94.25 211 PRO A C 1
ATOM 1635 O O . PRO A 1 211 ? 11.679 -16.316 -20.356 1.00 94.25 211 PRO A O 1
ATOM 1638 N N . ALA A 1 212 ? 13.077 -14.574 -20.175 1.00 93.56 212 ALA A N 1
ATOM 1639 C CA . ALA A 1 212 ? 13.705 -14.784 -21.485 1.00 93.56 212 ALA A CA 1
ATOM 1640 C C . ALA A 1 212 ? 14.374 -16.170 -21.623 1.00 93.56 212 ALA A C 1
ATOM 1642 O O . ALA A 1 212 ? 14.561 -16.688 -22.723 1.00 93.56 212 ALA A O 1
ATOM 1643 N N . SER A 1 213 ? 14.728 -16.807 -20.504 1.00 95.56 213 SER A N 1
ATOM 1644 C CA . SER A 1 213 ? 15.207 -18.188 -20.503 1.00 95.56 213 SER A CA 1
ATOM 1645 C C . SER A 1 213 ? 14.126 -19.181 -20.932 1.00 95.56 213 SER A C 1
ATOM 1647 O O . SER A 1 213 ? 14.453 -20.138 -21.622 1.00 95.56 213 SER A O 1
ATOM 1649 N N . GLU A 1 214 ? 12.854 -18.958 -20.592 1.00 95.50 214 GLU A N 1
ATOM 1650 C CA . GLU A 1 214 ? 11.762 -19.857 -20.991 1.00 95.50 214 GLU A CA 1
ATOM 1651 C C . GLU A 1 214 ? 11.490 -19.759 -22.490 1.00 95.50 214 GLU A C 1
ATOM 1653 O O . GLU A 1 214 ? 11.315 -20.772 -23.160 1.00 95.50 214 GLU A O 1
ATOM 1658 N N . THR A 1 215 ? 11.545 -18.552 -23.056 1.00 91.62 215 THR A N 1
ATOM 1659 C CA . THR A 1 215 ? 11.342 -18.362 -24.499 1.00 91.62 215 THR A CA 1
ATOM 1660 C C . THR A 1 215 ? 12.470 -18.954 -25.342 1.00 91.62 215 THR A C 1
ATOM 1662 O O . THR A 1 215 ? 12.236 -19.303 -26.496 1.00 91.62 215 THR A O 1
ATOM 1665 N N . THR A 1 216 ? 13.673 -19.106 -24.778 1.00 93.88 216 THR A N 1
ATOM 1666 C CA . THR A 1 216 ? 14.849 -19.647 -25.479 1.00 93.88 216 THR A CA 1
ATOM 1667 C C . THR A 1 216 ? 15.090 -21.131 -25.213 1.00 93.88 216 THR A C 1
ATOM 1669 O O . THR A 1 216 ? 15.445 -21.859 -26.135 1.00 93.88 216 THR A O 1
ATOM 1672 N N . ARG A 1 217 ? 14.901 -21.598 -23.974 1.00 95.62 217 ARG A N 1
ATOM 1673 C CA . ARG A 1 217 ? 15.236 -22.969 -23.543 1.00 95.62 217 ARG A CA 1
ATOM 1674 C C . ARG A 1 217 ? 14.032 -23.902 -23.451 1.00 95.62 217 ARG A C 1
ATOM 1676 O O . ARG A 1 217 ? 14.220 -25.110 -23.461 1.00 95.62 217 ARG A O 1
ATOM 1683 N N . ASN A 1 218 ? 12.820 -23.356 -23.370 1.00 95.56 218 ASN A N 1
ATOM 1684 C CA . ASN A 1 218 ? 11.569 -24.104 -23.236 1.00 95.56 218 ASN A CA 1
ATOM 1685 C C . ASN A 1 218 ? 10.489 -23.529 -24.175 1.00 95.56 218 ASN A C 1
ATOM 1687 O O . ASN A 1 218 ? 9.339 -23.287 -23.798 1.00 95.56 218 ASN A O 1
ATOM 1691 N N . SER A 1 219 ? 10.903 -23.225 -25.412 1.00 94.50 219 SER A N 1
ATOM 1692 C CA . SER A 1 219 ? 10.154 -22.319 -26.289 1.00 94.50 219 SER A CA 1
ATOM 1693 C C . SER A 1 219 ? 8.767 -22.838 -26.675 1.00 94.50 219 SER A C 1
ATOM 1695 O O . SER A 1 219 ? 7.844 -22.037 -26.820 1.00 94.50 219 SER A O 1
ATOM 1697 N N . ASP A 1 220 ? 8.592 -24.155 -26.797 1.00 95.50 220 ASP A N 1
ATOM 1698 C CA . ASP A 1 220 ? 7.315 -24.748 -27.199 1.00 95.50 220 ASP A CA 1
ATOM 1699 C C . ASP A 1 220 ? 6.258 -24.576 -26.106 1.00 95.50 220 ASP A C 1
ATOM 1701 O O . ASP A 1 220 ? 5.154 -24.102 -26.381 1.00 95.50 220 ASP A O 1
ATOM 1705 N N . ALA A 1 221 ? 6.619 -24.847 -24.848 1.00 94.38 221 ALA A N 1
ATOM 1706 C CA . ALA A 1 221 ? 5.742 -24.605 -23.707 1.00 94.38 221 ALA A CA 1
ATOM 1707 C C . ALA A 1 221 ? 5.479 -23.104 -23.509 1.00 94.38 221 ALA A C 1
ATOM 1709 O O . ALA A 1 221 ? 4.343 -22.703 -23.248 1.00 94.38 221 ALA A O 1
ATOM 1710 N N . ALA A 1 222 ? 6.499 -22.255 -23.676 1.00 93.44 222 ALA A N 1
ATOM 1711 C CA . ALA A 1 222 ? 6.342 -20.808 -23.554 1.00 93.44 222 ALA A CA 1
ATOM 1712 C C . ALA A 1 222 ? 5.351 -20.256 -24.595 1.00 93.44 222 ALA A C 1
ATOM 1714 O O . ALA A 1 222 ? 4.413 -19.548 -24.232 1.00 93.44 222 ALA A O 1
ATOM 1715 N N . LYS A 1 223 ? 5.493 -20.625 -25.875 1.00 92.44 223 LYS A N 1
ATOM 1716 C CA . LYS A 1 223 ? 4.605 -20.168 -26.963 1.00 92.44 223 LYS A CA 1
ATOM 1717 C C . LYS A 1 223 ? 3.140 -20.539 -26.734 1.00 92.44 223 LYS A C 1
ATOM 1719 O O . LYS A 1 223 ? 2.265 -19.755 -27.083 1.00 92.44 223 LYS A O 1
ATOM 1724 N N . GLN A 1 224 ? 2.871 -21.699 -26.137 1.00 94.56 224 GLN A N 1
ATOM 1725 C CA . GLN A 1 224 ? 1.503 -22.142 -25.841 1.00 94.56 224 GLN A CA 1
ATOM 1726 C C . GLN A 1 224 ? 0.833 -21.327 -24.723 1.00 94.56 224 GLN A C 1
ATOM 1728 O O . GLN A 1 224 ? -0.391 -21.222 -24.693 1.00 94.56 224 GLN A O 1
ATOM 1733 N N . ASN A 1 225 ? 1.619 -20.750 -23.807 1.00 92.50 225 ASN A N 1
ATOM 1734 C CA . ASN A 1 225 ? 1.109 -20.162 -22.565 1.00 92.50 225 ASN A CA 1
ATOM 1735 C C . ASN A 1 225 ? 1.322 -18.643 -22.444 1.00 92.50 225 ASN A C 1
ATOM 1737 O O . ASN A 1 22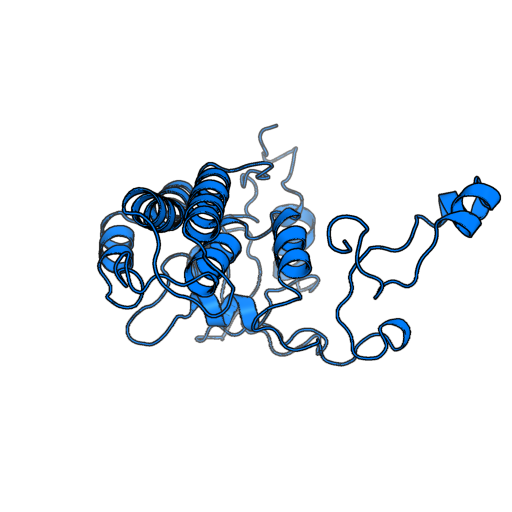5 ? 0.681 -18.001 -21.609 1.00 92.50 225 ASN A O 1
ATOM 1741 N N . ILE A 1 226 ? 2.188 -18.042 -23.268 1.00 92.75 226 ILE A N 1
ATOM 1742 C CA . ILE A 1 226 ? 2.380 -16.588 -23.309 1.00 92.75 226 ILE A CA 1
ATOM 1743 C C . ILE A 1 226 ? 1.070 -15.898 -23.691 1.00 92.75 226 ILE A C 1
ATOM 1745 O O . ILE A 1 226 ? 0.417 -16.242 -24.674 1.00 92.75 226 ILE A O 1
ATOM 1749 N N . LYS A 1 227 ? 0.725 -14.873 -22.913 1.00 93.44 227 LYS A N 1
ATOM 1750 C CA . LYS A 1 227 ? -0.407 -13.978 -23.148 1.00 93.44 227 LYS A CA 1
ATOM 1751 C C . LYS A 1 227 ? 0.063 -12.523 -23.117 1.00 93.44 227 LYS A C 1
ATOM 1753 O O . LYS A 1 227 ? 1.063 -12.241 -22.446 1.00 93.44 227 LYS A O 1
ATOM 1758 N N . PRO A 1 228 ? -0.654 -11.599 -23.777 1.00 93.56 228 PRO A N 1
ATOM 1759 C CA . PRO A 1 228 ? -0.427 -10.167 -23.637 1.00 93.56 228 PRO A CA 1
ATOM 1760 C C . PRO A 1 228 ? -0.384 -9.716 -22.171 1.00 93.56 228 PRO A C 1
ATOM 1762 O O . PRO A 1 228 ? -1.129 -10.206 -21.319 1.00 93.56 228 PRO A O 1
ATOM 1765 N N . ILE A 1 229 ? 0.475 -8.741 -21.871 1.00 94.56 229 ILE A N 1
ATOM 1766 C CA . ILE A 1 229 ? 0.685 -8.240 -20.503 1.00 94.56 229 ILE A CA 1
ATOM 1767 C C . ILE A 1 229 ? -0.542 -7.530 -19.907 1.00 94.56 229 ILE A C 1
ATOM 1769 O O . ILE A 1 229 ? -0.608 -7.361 -18.691 1.00 94.56 229 ILE A O 1
ATOM 1773 N N . ASN A 1 230 ? -1.527 -7.156 -20.728 1.00 94.56 230 ASN A N 1
ATOM 1774 C CA . ASN A 1 230 ? -2.817 -6.590 -20.317 1.00 94.56 230 ASN A CA 1
ATOM 1775 C C . ASN A 1 230 ? -3.952 -7.632 -20.198 1.00 94.56 230 ASN A C 1
ATOM 1777 O O . ASN A 1 230 ? -5.082 -7.264 -19.881 1.00 94.56 230 ASN A O 1
ATOM 1781 N N . GLU A 1 231 ? -3.691 -8.922 -20.436 1.00 94.19 231 GLU A N 1
ATOM 1782 C CA . GLU A 1 231 ? -4.698 -9.980 -20.299 1.00 94.19 231 GLU A CA 1
ATOM 1783 C C . GLU A 1 231 ? -4.851 -10.404 -18.829 1.00 94.19 231 GLU A C 1
ATOM 1785 O O . GLU A 1 231 ? -3.862 -10.755 -18.175 1.00 94.19 231 GLU A O 1
ATOM 1790 N N . LYS A 1 232 ? -6.083 -10.429 -18.299 1.00 93.75 232 LYS A N 1
ATOM 1791 C CA . LYS A 1 232 ? -6.370 -10.809 -16.899 1.00 93.75 232 LYS A CA 1
ATOM 1792 C C . LYS A 1 232 ? -5.890 -12.228 -16.586 1.00 93.75 232 LYS A C 1
ATOM 1794 O O . LYS A 1 232 ? -6.037 -13.131 -17.404 1.00 93.75 232 LYS A O 1
ATOM 1799 N N . MET A 1 233 ? -5.293 -12.423 -15.408 1.00 92.25 233 MET A N 1
ATOM 1800 C CA . MET A 1 233 ? -4.885 -13.753 -14.931 1.00 92.25 233 MET A CA 1
ATOM 1801 C C . MET A 1 233 ? -6.101 -14.669 -14.764 1.00 92.25 233 MET A C 1
ATOM 1803 O O . MET A 1 233 ? -7.170 -14.185 -14.408 1.00 92.25 233 MET A O 1
ATOM 1807 N N . TRP A 1 234 ? -5.916 -15.983 -14.946 1.00 91.19 234 TRP A N 1
ATOM 1808 C CA . TRP A 1 234 ? -6.979 -17.001 -14.872 1.00 91.19 234 TRP A CA 1
ATOM 1809 C C . TRP A 1 234 ? -7.856 -16.890 -13.612 1.00 91.19 234 TRP A C 1
ATOM 1811 O O . TRP A 1 234 ? -9.056 -17.096 -13.678 1.00 91.19 234 TRP A O 1
ATOM 1821 N N . MET A 1 235 ? -7.283 -16.488 -12.474 1.00 90.06 235 MET A N 1
ATOM 1822 C CA . MET A 1 235 ? -8.007 -16.318 -11.208 1.00 90.06 235 MET A CA 1
ATOM 1823 C C . MET A 1 235 ? -9.011 -15.147 -11.191 1.00 90.06 235 MET A C 1
ATOM 1825 O O . MET A 1 235 ? -9.802 -15.032 -10.258 1.00 90.06 235 MET A O 1
ATOM 1829 N N . PHE A 1 236 ? -8.964 -14.261 -12.189 1.00 90.06 236 PHE A N 1
ATOM 1830 C CA . PHE A 1 236 ? -9.831 -13.082 -12.321 1.00 90.06 236 PHE A CA 1
ATOM 1831 C C . PHE A 1 236 ? -10.774 -13.167 -13.526 1.00 90.06 236 PHE A C 1
ATOM 1833 O O . PHE A 1 236 ? -11.463 -12.196 -13.840 1.00 90.06 236 PHE A O 1
ATOM 1840 N N . VAL A 1 237 ? -10.792 -14.309 -14.210 1.00 83.69 237 VAL A N 1
ATOM 1841 C CA . VAL A 1 237 ? -11.686 -14.605 -15.331 1.00 83.69 237 VAL A CA 1
ATOM 1842 C C . VAL A 1 237 ? -12.518 -15.812 -14.910 1.00 83.69 237 VAL A C 1
ATOM 1844 O O . VAL A 1 237 ? -11.960 -16.849 -14.563 1.00 83.69 237 VAL A O 1
ATOM 1847 N N . LYS A 1 238 ? -13.840 -15.646 -14.853 1.00 57.41 238 LYS A N 1
ATOM 1848 C CA . LYS A 1 238 ? -14.786 -16.756 -14.705 1.00 57.41 238 LYS A CA 1
ATOM 1849 C C . LYS A 1 238 ? -15.286 -17.167 -16.077 1.00 57.41 238 LYS A C 1
ATOM 1851 O O . LYS A 1 238 ? -15.497 -16.243 -16.895 1.00 57.41 238 LYS A O 1
#

Radius of gyration: 19.5 Å; chains: 1; bounding box: 50×46×49 Å

Foldseek 3Di:
DWFDPVRFQCLQPPFAVCVVVVNHDDADAQVLQDLQCPDPPDHHLLNVQAKPFDPPDDDAGHHFFAPPDDGRIGRHCRHQCHHRGRDDDQDFPLLVLLVVLLVQCVVVVADQPAAAGDPSSLVSQLVSQVRLCVVSVPDPVSSVVNCPDCVNPVDRRGHHPVSSLSSSCVSCPVPPCNVVVCLLNLNPPDADGPPDDVLLVRGDFADDFDPPCCCVVVVVVNVVPDDRRNDHDPVNPD

Secondary structure (DSSP, 8-state):
----SSS--HHIIIIIHHHHTT------BHHHHHHHH-STT---TTHHHH-EEPTT--S--PBPTTT-----EE--TTSTTTSTT----SS-HHHHHHHHHHHHHHHTT--TT-B---HHHHHHHHHHHHHHHHHTT--HHHHHHHHTSTTT---TTT-BHHHHHHHHHHHTTT-TTHHHHHHHTTTTT-PPPTT--GGGTTS---SPPPPHHHHHHSHHHHHHH---TTSPPGGG--

pLDDT: mean 92.92, std 6.07, range [57.41, 98.88]